Protein AF-A0A2G9Z9M0-F1 (afdb_monomer_lite)

Structure (mmCIF, N/CA/C/O backbone):
data_AF-A0A2G9Z9M0-F1
#
_entry.id   AF-A0A2G9Z9M0-F1
#
loop_
_atom_site.group_PDB
_atom_site.id
_atom_site.type_symbol
_atom_site.label_atom_id
_atom_site.label_alt_id
_atom_site.label_comp_id
_atom_site.label_asym_id
_atom_site.label_entity_id
_atom_site.label_seq_id
_atom_site.pdbx_PDB_ins_code
_atom_site.Cartn_x
_atom_site.Cartn_y
_atom_site.Cartn_z
_atom_site.occupancy
_atom_site.B_iso_or_equiv
_atom_site.auth_seq_id
_atom_site.auth_comp_id
_atom_site.auth_asym_id
_atom_site.auth_atom_id
_atom_site.pdbx_PDB_model_num
ATOM 1 N N . MET A 1 1 ? 9.530 -41.294 -20.200 1.00 41.75 1 MET A N 1
ATOM 2 C CA . MET A 1 1 ? 9.314 -40.489 -18.972 1.00 41.75 1 MET A CA 1
ATOM 3 C C . MET A 1 1 ? 8.091 -39.600 -19.195 1.00 41.75 1 MET A C 1
ATOM 5 O O . MET A 1 1 ? 7.858 -39.250 -20.344 1.00 41.75 1 MET A O 1
ATOM 9 N N . PRO A 1 2 ? 7.211 -39.428 -18.195 1.00 43.97 2 PRO A N 1
ATOM 10 C CA . PRO A 1 2 ? 5.791 -39.740 -18.362 1.00 43.97 2 PRO A CA 1
ATOM 11 C C . PRO A 1 2 ? 4.935 -38.610 -18.948 1.00 43.97 2 PRO A C 1
ATOM 13 O O . PRO A 1 2 ? 5.107 -37.435 -18.645 1.00 43.97 2 PRO A O 1
ATOM 16 N N . SER A 1 3 ? 3.972 -39.044 -19.763 1.00 43.75 3 SER A N 1
ATOM 17 C CA . SER A 1 3 ? 2.894 -38.271 -20.379 1.00 43.75 3 SER A CA 1
ATOM 18 C C . SER A 1 3 ? 1.859 -37.864 -19.324 1.00 43.75 3 SER A C 1
ATOM 20 O O . SER A 1 3 ? 1.277 -38.721 -18.658 1.00 43.75 3 SER A O 1
ATOM 22 N N . TYR A 1 4 ? 1.644 -36.557 -19.161 1.00 44.38 4 TYR A N 1
ATOM 23 C CA . TYR A 1 4 ? 0.669 -36.000 -18.225 1.00 44.38 4 TYR A CA 1
ATOM 24 C C . TYR A 1 4 ? -0.693 -35.846 -18.917 1.00 44.38 4 TYR A C 1
ATOM 26 O O . TYR A 1 4 ? -0.859 -35.041 -19.833 1.00 44.38 4 TYR A O 1
ATOM 34 N N . LYS A 1 5 ? -1.677 -36.642 -18.483 1.00 53.19 5 LYS A N 1
ATOM 35 C CA . LYS A 1 5 ? -3.083 -36.516 -18.890 1.00 53.19 5 LYS A CA 1
ATOM 36 C C . LYS A 1 5 ? -3.716 -35.313 -18.186 1.00 53.19 5 LYS A C 1
ATOM 38 O O . LYS A 1 5 ? -3.732 -35.253 -16.960 1.00 53.19 5 LYS A O 1
ATOM 43 N N . HIS A 1 6 ? -4.294 -34.397 -18.959 1.00 41.03 6 HIS A N 1
ATOM 44 C CA . HIS A 1 6 ? -5.151 -33.333 -18.439 1.00 41.03 6 HIS A CA 1
ATOM 45 C C . HIS A 1 6 ? -6.460 -33.918 -17.889 1.00 41.03 6 HIS A C 1
ATOM 47 O O . HIS A 1 6 ? -7.308 -34.393 -18.644 1.00 41.03 6 HIS A O 1
ATOM 53 N N . SER A 1 7 ? -6.623 -33.860 -16.567 1.00 52.03 7 SER A N 1
ATOM 54 C CA . SER A 1 7 ? -7.903 -34.059 -15.887 1.00 52.03 7 SER A CA 1
ATOM 55 C C . SER A 1 7 ? -8.704 -32.758 -15.963 1.00 52.03 7 SER A C 1
ATOM 57 O O . SER A 1 7 ? -8.294 -31.740 -15.407 1.00 52.03 7 SER A O 1
ATOM 59 N N . LYS A 1 8 ? -9.825 -32.773 -16.692 1.00 47.56 8 LYS A N 1
ATOM 60 C CA . LYS A 1 8 ? -10.834 -31.709 -16.657 1.00 47.56 8 LYS A CA 1
ATOM 61 C C . LYS A 1 8 ? -11.662 -31.891 -15.384 1.00 47.56 8 LYS A C 1
ATOM 63 O O . LYS A 1 8 ? -12.560 -32.728 -15.359 1.00 47.56 8 LYS A O 1
ATOM 68 N N . SER A 1 9 ? -11.373 -31.120 -14.341 1.00 51.59 9 SER A N 1
ATOM 69 C CA . SER A 1 9 ? -12.295 -30.949 -13.219 1.00 51.59 9 SER A CA 1
ATOM 70 C C . SER A 1 9 ? -13.380 -29.947 -13.617 1.00 51.59 9 SER A C 1
ATOM 72 O O . SER A 1 9 ? -13.106 -28.791 -13.939 1.00 51.59 9 SER A O 1
ATOM 74 N N . GLY A 1 10 ? -14.623 -30.427 -13.655 1.00 45.16 10 GLY A N 1
ATOM 75 C CA . GLY A 1 10 ? -15.807 -29.608 -13.866 1.00 45.16 10 GLY A CA 1
ATOM 76 C C . GLY A 1 10 ? -15.999 -28.655 -12.694 1.00 45.16 10 GLY A C 1
ATOM 77 O O . GLY A 1 10 ? -16.147 -29.084 -11.553 1.00 45.16 10 GLY A O 1
ATOM 78 N N . PHE A 1 11 ? -15.983 -27.361 -12.991 1.00 51.88 11 PHE A N 1
ATOM 79 C CA . PHE A 1 11 ? -16.342 -26.312 -12.054 1.00 51.88 11 PHE A CA 1
ATOM 80 C C . PHE A 1 11 ? -17.842 -26.050 -12.217 1.00 51.88 11 PHE A C 1
ATOM 82 O O . PHE A 1 11 ? -18.268 -25.379 -13.155 1.00 51.88 11 PHE A O 1
ATOM 89 N N . THR A 1 12 ? -18.659 -26.647 -11.352 1.00 59.81 12 THR A N 1
ATOM 90 C CA . THR A 1 12 ? -20.066 -26.263 -11.196 1.00 59.81 12 THR A CA 1
ATOM 91 C C . THR A 1 12 ? -20.124 -24.920 -10.466 1.00 59.81 12 THR A C 1
ATOM 93 O O . THR A 1 12 ? -19.524 -24.809 -9.393 1.00 59.81 12 THR A O 1
ATOM 96 N N . PRO A 1 13 ? -20.811 -23.897 -11.002 1.00 46.38 13 PRO A N 1
ATOM 97 C CA . PRO A 1 13 ? -20.973 -22.628 -10.306 1.00 46.38 13 PRO A CA 1
ATOM 98 C C . PRO A 1 13 ? -21.785 -22.846 -9.027 1.00 46.38 13 PRO A C 1
ATOM 100 O O . PRO A 1 13 ? -22.844 -23.469 -9.062 1.00 46.38 13 PRO A O 1
ATOM 103 N N . LEU A 1 14 ? -21.291 -22.332 -7.902 1.00 50.06 14 LEU A N 1
ATOM 104 C CA . LEU A 1 14 ? -22.086 -22.199 -6.685 1.00 50.06 14 LEU A CA 1
ATOM 105 C C . LEU A 1 14 ? -23.128 -21.103 -6.918 1.00 50.06 14 LEU A C 1
ATOM 107 O O . LEU A 1 14 ? -22.804 -19.917 -6.969 1.00 50.06 14 LEU A O 1
ATOM 111 N N . GLU A 1 15 ? -24.375 -21.527 -7.086 1.00 53.38 15 GLU A N 1
ATOM 112 C CA . GLU A 1 15 ? -25.552 -20.670 -7.122 1.00 53.38 15 GLU A CA 1
ATOM 113 C C . GLU A 1 15 ? -25.786 -20.108 -5.713 1.00 53.38 15 GLU A C 1
ATOM 115 O O . GLU A 1 15 ? -26.265 -20.790 -4.804 1.00 53.38 15 GLU A O 1
ATOM 120 N N . ILE A 1 16 ? -25.353 -18.864 -5.503 1.00 54.31 16 ILE A N 1
ATOM 121 C CA . ILE A 1 16 ? -25.608 -18.121 -4.270 1.00 54.31 16 ILE A CA 1
ATOM 122 C C . ILE A 1 16 ? -27.071 -17.685 -4.31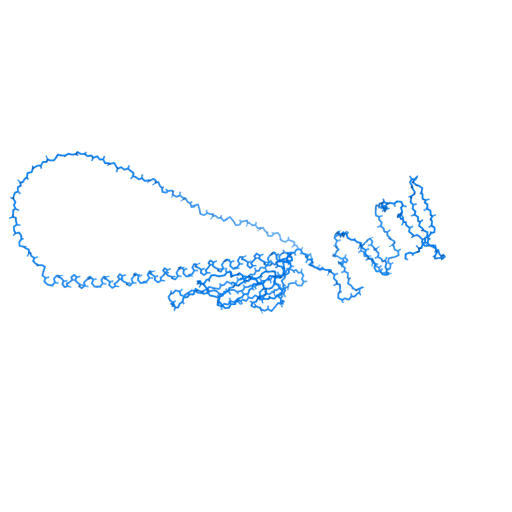2 1.00 54.31 16 ILE A C 1
ATOM 124 O O . ILE A 1 16 ? -27.442 -16.715 -4.971 1.00 54.31 16 ILE A O 1
ATOM 128 N N . ASN A 1 17 ? -27.901 -18.448 -3.611 1.00 51.69 17 ASN A N 1
ATOM 129 C CA . ASN A 1 17 ? -29.307 -18.159 -3.402 1.00 51.69 17 ASN A CA 1
ATOM 130 C C . ASN A 1 17 ? -29.423 -16.914 -2.502 1.00 51.69 17 ASN A C 1
ATOM 132 O O . ASN A 1 17 ? -29.184 -16.977 -1.294 1.00 51.69 17 ASN A O 1
ATOM 136 N N . HIS A 1 18 ? -29.710 -15.761 -3.106 1.00 55.47 18 HIS A N 1
ATOM 137 C CA . HIS A 1 18 ? -29.987 -14.529 -2.376 1.00 55.47 18 HIS A CA 1
ATOM 138 C C . HIS A 1 18 ? -31.342 -14.651 -1.664 1.00 55.47 18 HIS A C 1
ATOM 140 O O . HIS A 1 18 ? -32.352 -14.881 -2.333 1.00 55.47 18 HIS A O 1
ATOM 146 N N . PRO A 1 19 ? -31.422 -14.447 -0.337 1.00 48.69 19 PRO A N 1
ATOM 147 C CA . PRO A 1 19 ? -32.708 -14.266 0.312 1.00 48.69 19 PRO A CA 1
ATOM 148 C C . PRO A 1 19 ? -33.352 -12.993 -0.243 1.00 48.69 19 PRO A C 1
ATOM 150 O O . PRO A 1 19 ? -32.806 -11.893 -0.142 1.00 48.69 19 PRO A O 1
ATOM 153 N N . LYS A 1 20 ? -34.514 -13.173 -0.866 1.00 52.06 20 LYS A N 1
ATOM 154 C CA . LYS A 1 20 ? -35.408 -12.110 -1.308 1.00 52.06 20 LYS A CA 1
ATOM 155 C C . LYS A 1 20 ? -35.867 -11.344 -0.064 1.00 52.06 20 LYS A C 1
ATOM 157 O O . LYS A 1 20 ? -36.683 -11.835 0.708 1.00 52.06 20 LYS A O 1
ATOM 162 N N . VAL A 1 21 ? -35.268 -10.181 0.174 1.00 51.50 21 VAL A N 1
ATOM 163 C CA . VAL A 1 21 ? -35.713 -9.252 1.213 1.00 51.50 21 VAL A CA 1
ATOM 164 C C . VAL A 1 21 ? -36.891 -8.488 0.624 1.00 51.50 21 VAL A C 1
ATOM 166 O O . VAL A 1 21 ? -36.710 -7.536 -0.133 1.00 51.50 21 VAL A O 1
ATOM 169 N N . ASP A 1 22 ? -38.099 -8.960 0.919 1.00 50.38 22 ASP A N 1
ATOM 170 C CA . ASP A 1 22 ? -39.328 -8.237 0.622 1.00 50.38 22 ASP A CA 1
ATOM 171 C C . ASP A 1 22 ? -39.346 -6.953 1.466 1.00 50.38 22 ASP A C 1
ATOM 173 O O . ASP A 1 22 ? -39.545 -6.962 2.682 1.00 50.38 22 ASP A O 1
ATOM 177 N N . ALA A 1 23 ? -39.064 -5.833 0.803 1.00 47.38 23 ALA A N 1
ATOM 178 C CA . ALA A 1 23 ? -39.169 -4.499 1.362 1.00 47.38 23 ALA A CA 1
ATOM 179 C C . ALA A 1 23 ? -40.652 -4.155 1.571 1.00 47.38 23 ALA A C 1
ATOM 181 O O . ALA A 1 23 ? -41.340 -3.707 0.654 1.00 47.38 23 ALA A O 1
ATOM 182 N N . ALA A 1 24 ? -41.145 -4.362 2.791 1.00 46.34 24 ALA A N 1
ATOM 183 C CA . ALA A 1 24 ? -42.398 -3.775 3.238 1.00 46.34 24 ALA A CA 1
ATOM 184 C C . ALA A 1 24 ? -42.197 -2.260 3.414 1.00 46.34 24 ALA A C 1
ATOM 186 O O . ALA A 1 24 ? -41.548 -1.803 4.357 1.00 46.34 24 ALA A O 1
ATOM 187 N N . LEU A 1 25 ? -42.730 -1.487 2.466 1.00 49.09 25 LEU A N 1
ATOM 188 C CA . LEU A 1 25 ? -42.914 -0.044 2.594 1.00 49.09 25 LEU A CA 1
ATOM 189 C C . LEU A 1 25 ? -43.818 0.272 3.800 1.00 49.09 25 LEU A C 1
ATOM 191 O O . LEU A 1 25 ? -44.876 -0.348 3.926 1.00 49.09 25 LEU A O 1
ATOM 195 N N . PRO A 1 26 ? -43.494 1.274 4.636 1.00 57.91 26 PRO A N 1
ATOM 196 C CA . PRO A 1 26 ? -44.478 1.861 5.531 1.00 57.91 26 PRO A CA 1
ATOM 197 C C . PRO A 1 26 ? -45.438 2.742 4.720 1.00 57.91 26 PRO A C 1
ATOM 199 O O . PRO A 1 26 ? -45.046 3.744 4.119 1.00 57.91 26 PRO A O 1
ATOM 202 N N . ALA A 1 27 ? -46.705 2.338 4.689 1.00 49.66 27 ALA A N 1
ATOM 203 C CA . ALA A 1 27 ? -47.800 3.155 4.197 1.00 49.66 27 ALA A CA 1
ATOM 204 C C . ALA A 1 27 ? -48.063 4.318 5.169 1.00 49.66 27 ALA A C 1
ATOM 206 O O . ALA A 1 27 ? -48.231 4.082 6.358 1.00 49.66 27 ALA A O 1
ATOM 207 N N . GLY A 1 28 ? -48.073 5.537 4.619 1.00 55.41 28 GLY A N 1
ATOM 208 C CA . GLY A 1 28 ? -49.054 6.609 4.848 1.00 55.41 28 GLY A CA 1
ATOM 209 C C . GLY A 1 28 ? -49.342 7.129 6.273 1.00 55.41 28 GLY A C 1
ATOM 210 O O . GLY A 1 28 ? -49.612 6.349 7.179 1.00 55.41 28 GLY A O 1
ATOM 211 N N . PRO A 1 29 ? -49.407 8.461 6.471 1.00 58.03 29 PRO A N 1
ATOM 212 C CA . PRO A 1 29 ? -49.956 9.052 7.686 1.00 58.03 29 PRO A CA 1
ATOM 213 C C . PRO A 1 29 ? -51.485 8.922 7.688 1.00 58.03 29 PRO A C 1
ATOM 215 O O . PRO A 1 29 ? -52.163 9.376 6.766 1.00 58.03 29 PRO A O 1
ATOM 218 N N . GLU A 1 30 ? -52.025 8.302 8.731 1.00 55.28 30 GLU A N 1
ATOM 219 C CA . GLU A 1 30 ? -53.462 8.192 8.959 1.00 55.28 30 GLU A CA 1
ATOM 220 C C . GLU A 1 30 ? -53.988 9.528 9.505 1.00 55.28 30 GLU A C 1
ATOM 222 O O . GLU A 1 30 ? -53.823 9.873 10.674 1.00 55.28 30 GLU A O 1
ATOM 227 N N . THR A 1 31 ? -54.565 10.321 8.605 1.00 59.91 31 THR A N 1
ATOM 228 C CA . THR A 1 31 ? -55.438 11.454 8.912 1.00 59.91 31 THR A CA 1
ATOM 229 C C . THR A 1 31 ? -56.878 10.955 8.983 1.00 59.91 31 THR A C 1
ATOM 231 O O . THR A 1 31 ? -57.447 10.636 7.941 1.00 59.91 31 THR A O 1
ATOM 234 N N . LEU A 1 32 ? -57.468 10.921 10.177 1.00 47.69 32 LEU A N 1
ATOM 235 C CA . LEU A 1 32 ? -58.918 10.893 10.399 1.00 47.69 32 LEU A CA 1
ATOM 236 C C . LEU A 1 32 ? -59.180 11.747 11.651 1.00 47.69 32 LEU A C 1
ATOM 238 O O . LEU A 1 32 ? -58.646 11.453 12.714 1.00 47.69 32 LEU A O 1
ATOM 242 N N . ASP A 1 33 ? -59.697 12.962 11.522 1.00 49.47 33 ASP A N 1
ATOM 243 C CA . ASP A 1 33 ? -61.082 13.350 11.208 1.00 49.47 33 ASP A CA 1
ATOM 244 C C . ASP A 1 33 ? -61.719 13.872 12.506 1.00 49.47 33 ASP A C 1
ATOM 246 O O . ASP A 1 33 ? -62.097 13.122 13.407 1.00 49.47 33 ASP A O 1
ATOM 250 N N . GLU A 1 34 ? -61.716 15.199 12.631 1.00 59.34 34 GLU A N 1
ATOM 251 C CA . GLU A 1 34 ? -62.513 15.927 13.609 1.00 59.34 34 GLU A CA 1
ATOM 252 C C . GLU A 1 34 ? -63.980 15.862 13.170 1.00 59.34 34 GLU A C 1
ATOM 254 O O . GLU A 1 34 ? -64.329 16.387 12.115 1.00 59.34 34 GLU A O 1
ATOM 259 N N . SER A 1 35 ? -64.860 15.321 14.015 1.00 55.56 35 SER A N 1
ATOM 260 C CA . SER A 1 35 ? -66.281 15.676 13.972 1.00 55.56 35 SER A CA 1
ATOM 261 C C . SER A 1 35 ? -66.704 16.293 15.307 1.00 55.56 35 SER A C 1
ATOM 263 O O . SER A 1 35 ? -66.428 15.710 16.361 1.00 55.56 35 SER A O 1
ATOM 265 N N . PRO A 1 36 ? -67.383 17.453 15.279 1.00 69.81 36 PRO A N 1
ATOM 266 C CA . PRO A 1 36 ? -68.050 18.049 16.428 1.00 69.81 36 PRO A CA 1
ATOM 267 C C . PRO A 1 36 ? -69.459 17.447 16.597 1.00 69.81 36 PRO A C 1
ATOM 269 O O . PRO A 1 36 ? -69.847 16.580 15.817 1.00 69.81 36 PRO A O 1
ATOM 272 N N . GLU A 1 37 ? -70.206 17.973 17.578 1.00 54.53 37 GLU A N 1
ATOM 273 C CA . GLU A 1 37 ? -71.612 17.669 17.923 1.00 54.53 37 GLU A CA 1
ATOM 274 C C . GLU A 1 37 ? -71.829 16.418 18.806 1.00 54.53 37 GLU A C 1
ATOM 276 O O . GLU A 1 37 ? -71.301 15.346 18.561 1.00 54.53 37 GLU A O 1
ATOM 281 N N . ASP A 1 38 ? -72.618 16.428 19.879 1.00 47.31 38 ASP A N 1
ATOM 282 C CA . ASP A 1 38 ? -73.369 17.489 20.538 1.00 47.31 38 ASP A CA 1
ATOM 283 C C . ASP A 1 38 ? -73.916 16.954 21.879 1.00 47.31 38 ASP A C 1
ATOM 285 O O . ASP A 1 38 ? -73.984 15.748 22.120 1.00 47.31 38 ASP A O 1
ATOM 289 N N . SER A 1 39 ? -74.456 17.871 22.678 1.00 54.38 39 SER A N 1
ATOM 290 C CA . SER A 1 39 ? -75.687 17.639 23.444 1.00 54.38 39 SER A CA 1
ATOM 291 C C . SER A 1 39 ? -75.647 16.702 24.666 1.00 54.38 39 SER A C 1
ATOM 293 O O . SER A 1 39 ? -76.085 15.554 24.693 1.00 54.38 39 SER A O 1
ATOM 295 N N . ASN A 1 40 ? -75.252 17.311 25.781 1.00 55.66 40 ASN A N 1
ATOM 296 C CA . ASN A 1 40 ? -76.200 17.659 26.843 1.00 55.66 40 ASN A CA 1
ATOM 297 C C . ASN A 1 40 ? -77.362 16.667 27.101 1.00 55.66 40 ASN A C 1
ATOM 299 O O . ASN A 1 40 ? -78.497 16.865 26.665 1.00 55.66 40 ASN A O 1
ATOM 303 N N . ARG A 1 41 ? -77.128 15.686 27.980 1.00 53.75 41 ARG A N 1
ATOM 304 C CA . ARG A 1 41 ? -78.178 15.203 28.888 1.00 53.75 41 ARG A CA 1
ATOM 305 C C . ARG A 1 41 ? -77.707 15.221 30.330 1.00 53.75 41 ARG A C 1
ATOM 307 O O . ARG A 1 41 ? -77.113 14.292 30.863 1.00 53.75 41 ARG A O 1
ATOM 314 N N . SER A 1 42 ? -78.060 16.338 30.945 1.00 57.12 42 SER A N 1
ATOM 315 C CA . SER A 1 42 ? -78.479 16.492 32.328 1.00 57.12 42 SER A CA 1
ATOM 316 C C . SER A 1 42 ? -78.936 15.187 32.995 1.00 57.12 42 SER A C 1
ATOM 318 O O . SER A 1 42 ? -79.893 14.559 32.545 1.00 57.12 42 SER A O 1
ATOM 320 N N . ARG A 1 43 ? -78.372 14.882 34.166 1.00 53.12 43 ARG A N 1
ATOM 321 C CA . ARG A 1 43 ? -79.114 14.942 35.436 1.00 53.12 43 ARG A CA 1
ATOM 322 C C . ARG A 1 43 ? -78.198 14.628 36.611 1.00 53.12 43 ARG A C 1
ATOM 324 O O . ARG A 1 43 ? -77.700 13.523 36.779 1.00 53.12 43 ARG A O 1
ATOM 331 N N . GLN A 1 44 ? -78.044 15.652 37.441 1.00 59.78 44 GLN A N 1
ATOM 332 C CA . GLN A 1 44 ? -77.693 15.543 38.844 1.00 59.78 44 GLN A CA 1
ATOM 333 C C . GLN A 1 44 ? -78.536 14.447 39.512 1.00 59.78 44 GLN A C 1
ATOM 335 O O . GLN A 1 44 ? -79.764 14.511 39.496 1.00 59.78 44 GLN A O 1
ATOM 340 N N . ALA A 1 45 ? -77.871 13.490 40.150 1.00 51.88 45 ALA A N 1
ATOM 341 C CA . ALA A 1 45 ? -78.433 12.730 41.253 1.00 51.88 45 ALA A CA 1
ATOM 342 C C . ALA A 1 45 ? -77.341 12.586 42.313 1.00 51.88 45 ALA A C 1
ATOM 344 O O . ALA A 1 45 ? -76.408 11.796 42.211 1.00 51.88 45 ALA A O 1
ATOM 345 N N . CYS A 1 46 ? -77.459 13.467 43.297 1.00 60.59 46 CYS A N 1
ATOM 346 C CA . CYS A 1 46 ? -76.764 13.475 44.566 1.00 60.59 46 CYS A CA 1
ATOM 347 C C . CYS A 1 46 ? -76.736 12.077 45.202 1.00 60.59 46 CYS A C 1
ATOM 349 O O . CYS A 1 46 ? -77.785 11.587 45.601 1.00 60.59 46 CYS A O 1
ATOM 351 N N . LEU A 1 47 ? -75.549 11.496 45.389 1.00 43.28 47 LEU A N 1
ATOM 352 C CA . LEU A 1 47 ? -75.236 10.728 46.593 1.00 43.28 47 LEU A CA 1
ATOM 353 C C . LEU A 1 47 ? -73.801 11.033 47.010 1.00 43.28 47 LEU A C 1
ATOM 355 O O . LEU A 1 47 ? -72.822 10.429 46.585 1.00 43.28 47 LEU A O 1
ATOM 359 N N . ARG A 1 48 ? -73.732 12.030 47.886 1.00 53.19 48 ARG A N 1
ATOM 360 C CA . ARG A 1 48 ? -72.638 12.349 48.789 1.00 53.19 48 ARG A CA 1
ATOM 361 C C . ARG A 1 48 ? -72.340 11.115 49.660 1.00 53.19 48 ARG A C 1
ATOM 363 O O . ARG A 1 48 ? -72.773 11.051 50.805 1.00 53.19 48 ARG A O 1
ATOM 370 N N . GLN A 1 49 ? -71.636 10.120 49.122 1.00 55.34 49 GLN A N 1
ATOM 371 C CA . GLN A 1 49 ? -70.992 9.094 49.937 1.00 55.34 49 GLN A CA 1
ATOM 372 C C . GLN A 1 49 ? -69.693 9.687 50.471 1.00 55.34 49 GLN A C 1
ATOM 374 O O . GLN A 1 49 ? -68.671 9.731 49.791 1.00 55.34 49 GLN A O 1
ATOM 379 N N . GLY A 1 50 ? -69.755 10.162 51.715 1.00 52.25 50 GLY A N 1
ATOM 380 C CA . GLY A 1 50 ? -68.585 10.329 52.568 1.00 52.25 50 GLY A CA 1
ATOM 381 C C . GLY A 1 50 ? -67.984 8.962 52.880 1.00 52.25 50 GLY A C 1
ATOM 382 O O . GLY A 1 50 ? -68.082 8.489 54.008 1.00 52.25 50 GLY A O 1
ATOM 383 N N . GLY A 1 51 ? -67.413 8.309 51.865 1.00 57.34 51 GLY A N 1
ATOM 384 C CA . GLY A 1 51 ? -66.522 7.180 52.059 1.00 57.34 51 GLY A CA 1
ATOM 385 C C . GLY A 1 51 ? -65.334 7.710 52.836 1.00 57.34 51 GLY A C 1
ATOM 386 O O . GLY A 1 51 ? -64.607 8.571 52.339 1.00 57.34 51 GLY A O 1
ATOM 387 N N . SER A 1 52 ? -65.207 7.276 54.090 1.00 57.81 52 SER A N 1
ATOM 388 C CA . SER A 1 52 ? -64.048 7.571 54.919 1.00 57.81 52 SER A CA 1
ATOM 389 C C . SER A 1 52 ? -62.804 7.363 54.069 1.00 57.81 52 SER A C 1
ATOM 391 O O . SER A 1 52 ? -62.650 6.281 53.502 1.00 57.81 52 SER A O 1
ATOM 393 N N . LEU A 1 53 ? -61.959 8.389 53.962 1.00 58.69 53 LEU A N 1
ATOM 394 C CA . LEU A 1 53 ? -60.599 8.262 53.456 1.00 58.69 53 LEU A CA 1
ATOM 395 C C . LEU A 1 53 ? -59.927 7.185 54.308 1.00 58.69 53 LEU A C 1
ATOM 397 O O . LEU A 1 53 ? -59.424 7.467 55.394 1.00 58.69 53 LEU A O 1
ATOM 401 N N . THR A 1 54 ? -60.021 5.931 53.871 1.00 66.12 54 THR A N 1
ATOM 402 C CA . THR A 1 54 ? -59.323 4.806 54.466 1.00 66.12 54 THR A CA 1
ATOM 403 C C . THR A 1 54 ? -57.866 5.085 54.185 1.00 66.12 54 THR A C 1
ATOM 405 O O . THR A 1 54 ? -57.380 4.853 53.079 1.00 66.12 54 THR A O 1
ATOM 408 N N . GLY A 1 55 ? -57.205 5.714 55.156 1.00 71.56 55 GLY A N 1
ATOM 409 C CA . GLY A 1 55 ? -55.773 5.923 55.111 1.00 71.56 55 GLY A CA 1
ATOM 410 C C . GLY A 1 55 ? -55.113 4.582 54.834 1.00 71.56 55 GLY A C 1
ATOM 411 O O . GLY A 1 55 ? -55.484 3.575 55.443 1.00 71.56 55 GLY A O 1
ATOM 412 N N . PHE A 1 56 ? -54.175 4.576 53.889 1.00 74.50 56 PHE A N 1
ATOM 413 C CA . PHE A 1 56 ? -53.325 3.419 53.658 1.00 74.50 56 PHE A CA 1
ATOM 414 C C . PHE A 1 56 ? -52.788 2.938 54.997 1.00 74.50 56 PHE A C 1
ATOM 416 O O . PHE A 1 56 ? -52.255 3.719 55.793 1.00 74.50 56 PHE A O 1
ATOM 423 N N . THR A 1 57 ? -52.954 1.647 55.257 1.00 89.69 57 THR A N 1
ATOM 424 C CA . THR A 1 57 ? -52.351 1.067 56.446 1.00 89.69 57 THR A CA 1
ATOM 425 C C . THR A 1 57 ? -50.834 1.183 56.298 1.00 89.69 57 THR A C 1
ATOM 427 O O . THR A 1 57 ? -50.280 0.982 55.215 1.00 89.69 57 THR A O 1
ATOM 430 N N . LEU A 1 58 ? -50.138 1.529 57.382 1.00 89.56 58 LEU A N 1
ATOM 431 C CA . LEU A 1 58 ? -48.681 1.694 57.362 1.00 89.56 58 LEU A CA 1
ATOM 432 C C . LEU A 1 58 ? -47.964 0.425 56.853 1.00 89.56 58 LEU A C 1
ATOM 434 O O . LEU A 1 58 ? -46.922 0.514 56.209 1.00 89.56 58 LEU A O 1
ATOM 438 N N . ILE A 1 59 ? -48.560 -0.749 57.086 1.00 93.56 59 ILE A N 1
ATOM 439 C CA . ILE A 1 59 ? -48.055 -2.033 56.593 1.00 93.56 59 ILE A CA 1
ATOM 440 C C . ILE A 1 59 ? -48.169 -2.179 55.068 1.00 93.56 59 ILE A C 1
ATOM 442 O O . ILE A 1 59 ? -47.253 -2.699 54.438 1.00 93.56 59 ILE A O 1
ATOM 446 N N . GLU A 1 60 ? -49.242 -1.683 54.455 1.00 91.31 60 GLU A N 1
ATOM 447 C CA . GLU A 1 60 ? -49.438 -1.745 53.005 1.00 91.31 60 GLU A CA 1
ATOM 448 C C . GLU A 1 60 ? -48.431 -0.850 52.266 1.00 91.31 60 GLU A C 1
ATOM 450 O O . GLU A 1 60 ? -47.805 -1.286 51.299 1.00 91.31 60 GLU A O 1
ATOM 455 N N . LEU A 1 61 ? -48.165 0.351 52.795 1.00 91.88 61 LEU A N 1
ATOM 456 C CA . LEU A 1 61 ? -47.107 1.230 52.284 1.00 91.88 61 LEU A CA 1
ATOM 457 C C . LEU A 1 61 ? -45.721 0.562 52.369 1.00 91.88 61 LEU A C 1
ATOM 459 O O . LEU A 1 61 ? -44.920 0.671 51.439 1.00 91.88 61 LEU A O 1
ATOM 463 N N . LEU A 1 62 ? -45.441 -0.153 53.464 1.00 94.44 62 LEU A N 1
ATOM 464 C CA . LEU A 1 62 ? -44.175 -0.869 53.645 1.00 94.44 62 LEU A CA 1
ATOM 465 C C . LEU A 1 62 ? -44.005 -2.019 52.647 1.00 94.44 62 LEU A C 1
ATOM 467 O O . LEU A 1 62 ? -42.918 -2.181 52.092 1.00 94.44 62 LEU A O 1
ATOM 471 N N . ILE A 1 63 ? -45.062 -2.792 52.382 1.00 96.06 63 ILE A N 1
ATOM 472 C CA . ILE A 1 63 ? -45.016 -3.890 51.407 1.00 96.06 63 ILE A CA 1
ATOM 473 C C . ILE A 1 63 ? -44.794 -3.343 49.992 1.00 96.06 63 ILE A C 1
ATOM 475 O O . ILE A 1 63 ? -43.932 -3.851 49.272 1.00 96.06 63 ILE A O 1
ATOM 479 N N . TYR A 1 64 ? -45.500 -2.277 49.600 1.00 96.12 64 TYR A N 1
ATOM 480 C CA . TYR A 1 64 ? -45.287 -1.653 48.292 1.00 96.12 64 TYR A CA 1
ATOM 481 C C . TYR A 1 64 ? -43.890 -1.048 48.160 1.00 96.12 64 TYR A C 1
ATOM 483 O O . TYR A 1 64 ? -43.253 -1.227 47.123 1.00 96.12 64 TYR A O 1
ATOM 491 N N . GLY A 1 65 ? -43.368 -0.415 49.214 1.00 96.88 65 GLY A N 1
ATOM 492 C CA . GLY A 1 65 ? -41.992 0.078 49.240 1.00 96.88 65 GLY A CA 1
ATOM 493 C C . GLY A 1 65 ? -40.962 -1.042 49.061 1.00 96.88 65 GLY A C 1
ATOM 494 O O . GLY A 1 65 ? -40.034 -0.908 48.261 1.00 96.88 65 GLY A O 1
ATOM 495 N N . ALA A 1 66 ? -41.153 -2.174 49.744 1.00 97.00 66 ALA A N 1
ATOM 496 C CA . ALA A 1 66 ? -40.275 -3.336 49.631 1.00 97.00 66 ALA A CA 1
ATOM 497 C C . ALA A 1 66 ? -40.265 -3.911 48.206 1.00 97.00 66 ALA A C 1
ATOM 499 O O . ALA A 1 66 ? -39.198 -4.046 47.606 1.00 97.00 66 ALA A O 1
ATOM 500 N N . ILE A 1 67 ? -41.438 -4.184 47.628 1.00 96.81 67 ILE A N 1
ATOM 501 C CA . ILE A 1 67 ? -41.551 -4.717 46.261 1.00 96.81 67 ILE A CA 1
ATOM 502 C C . ILE A 1 67 ? -40.962 -3.730 45.247 1.00 96.81 67 ILE A C 1
ATOM 504 O O . ILE A 1 67 ? -40.198 -4.130 44.366 1.00 96.81 67 ILE A O 1
ATOM 508 N N . PHE A 1 68 ? -41.265 -2.439 45.401 1.00 97.44 68 PHE A N 1
ATOM 509 C CA . PHE A 1 68 ? -40.739 -1.394 44.531 1.00 97.44 68 PHE A CA 1
ATOM 510 C C . PHE A 1 68 ? -39.210 -1.346 44.565 1.00 97.44 68 PHE A C 1
ATOM 512 O O . PHE A 1 68 ? -38.579 -1.296 43.512 1.00 97.44 68 PHE A O 1
ATOM 519 N N . SER A 1 69 ? -38.600 -1.430 45.751 1.00 98.00 69 SER A N 1
ATOM 520 C CA . SER A 1 69 ? -37.138 -1.424 45.883 1.00 98.00 69 SER A CA 1
ATOM 521 C C . SER A 1 69 ? -36.472 -2.604 45.166 1.00 98.00 69 SER A C 1
ATOM 523 O O . SER A 1 69 ? -35.483 -2.411 44.456 1.00 98.00 69 SER A O 1
ATOM 525 N N . VAL A 1 70 ? -37.043 -3.810 45.269 1.00 97.88 70 VAL A N 1
ATOM 526 C CA . VAL A 1 70 ? -36.519 -5.008 44.595 1.00 97.88 70 VAL A CA 1
ATOM 527 C C . VAL A 1 70 ? -36.644 -4.867 43.076 1.00 97.88 70 VAL A C 1
ATOM 529 O O . VAL A 1 70 ? -35.683 -5.127 42.347 1.00 97.88 70 VAL A O 1
ATOM 532 N N . ALA A 1 71 ? -37.795 -4.392 42.593 1.00 98.12 71 ALA A N 1
ATOM 5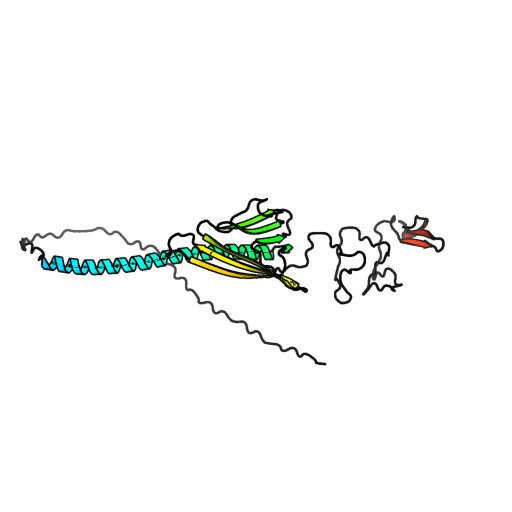33 C CA . ALA A 1 71 ? -38.021 -4.150 41.171 1.00 98.12 71 ALA A CA 1
ATOM 534 C C . ALA A 1 71 ? -37.086 -3.062 40.611 1.00 98.12 71 ALA A C 1
ATOM 536 O O . ALA A 1 71 ? -36.532 -3.222 39.523 1.00 98.12 71 ALA A O 1
ATOM 537 N N . ALA A 1 72 ? -36.849 -1.985 41.366 1.00 98.00 72 ALA A N 1
ATOM 538 C CA . ALA A 1 72 ? -35.961 -0.898 40.967 1.00 98.00 72 ALA A CA 1
ATOM 539 C C . ALA A 1 72 ? -34.508 -1.370 40.804 1.00 98.00 72 ALA A C 1
ATOM 541 O O . ALA A 1 72 ? -33.876 -1.069 39.791 1.00 98.00 72 ALA A O 1
ATOM 542 N N . VAL A 1 73 ? -33.988 -2.164 41.747 1.00 98.19 73 VAL A N 1
ATOM 543 C CA . VAL A 1 73 ? -32.634 -2.742 41.645 1.00 98.19 73 VAL A CA 1
ATOM 544 C C . VAL A 1 73 ? -32.514 -3.634 40.409 1.00 98.19 73 VAL A C 1
ATOM 546 O O . VAL A 1 73 ? -31.531 -3.548 39.671 1.00 98.19 73 VAL A O 1
ATOM 549 N N . PHE A 1 74 ? -33.528 -4.458 40.139 1.00 98.00 74 PHE A N 1
ATOM 550 C CA . PHE A 1 74 ? -33.550 -5.314 38.955 1.00 98.00 74 PHE A CA 1
ATOM 551 C C . PHE A 1 74 ? -33.519 -4.502 37.648 1.00 98.00 74 PHE A C 1
ATOM 553 O O . PHE A 1 74 ? -32.715 -4.792 36.760 1.00 98.00 74 PHE A O 1
ATOM 560 N N . LEU A 1 75 ? -34.321 -3.437 37.553 1.00 97.69 75 LEU A N 1
ATOM 561 C CA . LEU A 1 75 ? -34.347 -2.555 36.382 1.00 97.69 75 LEU A CA 1
ATOM 562 C C . LEU A 1 75 ? -33.020 -1.812 36.172 1.00 97.69 75 LEU A C 1
ATOM 564 O O . LEU A 1 75 ? -32.541 -1.730 35.041 1.00 97.69 75 LEU A O 1
ATOM 568 N N . ILE A 1 76 ? -32.384 -1.327 37.244 1.00 97.94 76 ILE A N 1
ATOM 569 C CA . ILE A 1 76 ? -31.073 -0.658 37.171 1.00 97.94 76 ILE A CA 1
ATOM 570 C C . ILE A 1 76 ? -29.996 -1.620 36.652 1.00 97.94 76 ILE A C 1
ATOM 572 O O . ILE A 1 76 ? -29.159 -1.225 35.833 1.00 97.94 76 ILE A O 1
ATOM 576 N N . ASN A 1 77 ? -30.030 -2.887 37.073 1.00 97.69 77 ASN A N 1
ATOM 577 C CA . ASN A 1 77 ? -29.094 -3.905 36.595 1.00 97.69 77 ASN A CA 1
ATOM 578 C C . ASN A 1 77 ? -29.252 -4.167 35.091 1.00 97.69 77 ASN A C 1
ATOM 580 O O . ASN A 1 77 ? -28.252 -4.204 34.370 1.00 97.69 77 ASN A O 1
ATOM 584 N N . ILE A 1 78 ? -30.490 -4.279 34.598 1.00 97.12 78 ILE A N 1
ATOM 585 C CA . ILE A 1 78 ? -30.763 -4.456 33.164 1.00 97.12 78 ILE A CA 1
ATOM 586 C C . ILE A 1 78 ? -30.308 -3.229 32.375 1.00 97.12 78 ILE A C 1
ATOM 588 O O . ILE A 1 78 ? -29.580 -3.372 31.392 1.00 97.12 78 ILE A O 1
ATOM 592 N N . LEU A 1 79 ? -30.678 -2.025 32.816 1.00 96.69 79 LEU A N 1
ATOM 593 C CA . LEU A 1 79 ? -30.284 -0.785 32.149 1.00 96.69 79 LEU A CA 1
ATOM 594 C C . LEU A 1 79 ? -28.760 -0.663 32.060 1.00 96.69 79 LEU A C 1
ATOM 596 O O . LEU A 1 79 ? -28.215 -0.318 31.010 1.00 96.69 79 LEU A O 1
ATOM 600 N N . THR A 1 80 ? -28.062 -1.003 33.142 1.00 95.12 80 THR A N 1
ATOM 601 C CA . THR A 1 80 ? -26.600 -0.995 33.190 1.00 95.12 80 THR A CA 1
ATOM 602 C C . THR A 1 80 ? -26.002 -2.006 32.209 1.00 95.12 80 THR A C 1
ATOM 604 O O . THR A 1 80 ? -25.050 -1.675 31.501 1.00 95.12 80 THR A O 1
ATOM 607 N N . ALA A 1 81 ? -26.561 -3.216 32.120 1.00 95.19 81 ALA A N 1
ATOM 608 C CA . ALA A 1 81 ? -26.097 -4.248 31.192 1.00 95.19 81 ALA A CA 1
ATOM 609 C C . ALA A 1 81 ? -26.324 -3.861 29.718 1.00 95.19 81 ALA A C 1
ATOM 611 O O . ALA A 1 81 ? -25.419 -4.000 28.888 1.00 95.19 81 ALA A O 1
ATOM 612 N N . VAL A 1 82 ? -27.501 -3.318 29.393 1.00 96.12 82 VAL A N 1
ATOM 613 C CA . VAL A 1 82 ? -27.838 -2.842 28.042 1.00 96.12 82 VAL A CA 1
ATOM 614 C C . VAL A 1 82 ? -26.932 -1.680 27.642 1.00 96.12 82 VAL A C 1
ATOM 616 O O . VAL A 1 82 ? -26.330 -1.720 26.571 1.00 96.12 82 VAL A O 1
ATOM 619 N N . THR A 1 83 ? -26.752 -0.695 28.525 1.00 95.12 83 THR A N 1
ATOM 620 C CA . THR A 1 83 ? -25.898 0.474 28.259 1.00 95.12 83 THR A CA 1
ATOM 621 C C . THR A 1 83 ? -24.451 0.057 27.996 1.00 95.12 83 THR A C 1
ATOM 623 O O . THR A 1 83 ? -23.832 0.516 27.039 1.00 95.12 83 THR A O 1
ATOM 626 N N . GLN A 1 84 ? -23.904 -0.867 28.792 1.00 93.94 84 GLN A N 1
ATOM 627 C CA . GLN A 1 84 ? -22.546 -1.380 28.574 1.00 93.94 84 GLN A CA 1
ATOM 628 C C . GLN A 1 84 ? -22.408 -2.104 27.233 1.00 93.94 84 GLN A C 1
ATOM 630 O O . GLN A 1 84 ? -21.409 -1.933 26.534 1.00 93.94 84 GLN A O 1
ATOM 635 N N . THR A 1 85 ? -23.423 -2.877 26.851 1.00 94.88 85 THR A N 1
ATOM 636 C CA . THR A 1 85 ? -23.439 -3.586 25.569 1.00 94.88 85 THR A CA 1
ATOM 637 C C . THR A 1 85 ? -23.490 -2.610 24.397 1.00 94.88 85 THR A C 1
ATOM 639 O O . THR A 1 85 ? -22.703 -2.746 23.462 1.00 94.88 85 THR A O 1
ATOM 642 N N . GLN A 1 86 ? -24.351 -1.591 24.466 1.00 95.62 86 GLN A N 1
ATOM 643 C CA . GLN A 1 86 ? -24.461 -0.553 23.438 1.00 95.62 86 GLN A CA 1
ATOM 644 C C . GLN A 1 86 ? -23.154 0.229 23.279 1.00 95.62 86 GLN A C 1
ATOM 646 O O . GLN A 1 86 ? -22.676 0.401 22.160 1.00 95.62 86 GLN A O 1
ATOM 651 N N . LEU A 1 87 ? -22.526 0.641 24.387 1.00 94.25 87 LEU A N 1
ATOM 652 C CA . LEU A 1 87 ? -21.233 1.331 24.350 1.00 94.25 87 LEU A CA 1
ATOM 653 C C . LEU A 1 87 ? -20.162 0.473 23.672 1.00 94.25 87 LEU A C 1
ATOM 655 O O . LEU A 1 87 ? -19.466 0.949 22.777 1.00 94.25 87 LEU A O 1
ATOM 659 N N . ARG A 1 88 ? -20.071 -0.810 24.035 1.00 95.38 88 ARG A N 1
ATOM 660 C CA . ARG A 1 88 ? -19.111 -1.734 23.425 1.00 95.38 88 ARG A CA 1
ATOM 661 C C . ARG A 1 88 ? -19.382 -1.959 21.937 1.00 95.38 88 ARG A C 1
ATOM 663 O O . ARG A 1 88 ? -18.432 -2.041 21.161 1.00 95.38 88 ARG A O 1
ATOM 670 N N . GLN A 1 89 ? -20.645 -2.059 21.528 1.00 96.00 89 GLN A N 1
ATOM 671 C CA . GLN A 1 89 ? -21.015 -2.208 20.117 1.00 96.00 89 GLN A CA 1
ATOM 672 C C . GLN A 1 89 ? -20.617 -0.978 19.298 1.00 96.00 89 GLN A C 1
ATOM 674 O O . GLN A 1 89 ? -20.006 -1.133 18.243 1.00 96.00 89 GLN A O 1
ATOM 679 N N . THR A 1 90 ? -20.872 0.228 19.807 1.00 96.31 90 THR A N 1
ATOM 680 C CA . THR A 1 90 ? -20.429 1.476 19.170 1.00 96.31 90 THR A CA 1
ATOM 681 C C . THR A 1 90 ? -18.912 1.503 18.991 1.00 96.31 90 THR A C 1
ATOM 683 O O . THR A 1 90 ? -18.430 1.774 17.892 1.00 96.31 90 THR A O 1
ATOM 686 N N . SER A 1 91 ? -18.154 1.136 20.028 1.00 97.06 91 SER A N 1
ATOM 687 C CA . SER A 1 91 ? -16.690 1.062 19.967 1.00 97.06 91 SER A CA 1
ATOM 688 C C . SER A 1 91 ? -16.189 0.044 18.939 1.00 97.06 91 SER A C 1
ATOM 690 O O . SER A 1 91 ? -15.279 0.340 18.169 1.00 97.06 91 SER A O 1
ATOM 692 N N . VAL A 1 92 ? -16.792 -1.149 18.884 1.00 97.62 92 VAL A N 1
ATOM 693 C CA . VAL A 1 92 ? -16.444 -2.179 17.889 1.00 97.62 92 VAL A CA 1
ATOM 694 C C . VAL A 1 92 ? -16.749 -1.703 16.468 1.00 97.62 92 VAL A C 1
ATOM 696 O O . VAL A 1 92 ? -15.945 -1.943 15.569 1.00 97.62 92 VAL A O 1
ATOM 699 N N . ASN A 1 93 ? -17.883 -1.034 16.263 1.00 97.62 93 ASN A N 1
ATOM 700 C CA . ASN A 1 93 ? -18.286 -0.540 14.951 1.00 97.62 93 ASN A CA 1
ATOM 701 C C . ASN A 1 93 ? -17.333 0.542 14.438 1.00 97.62 93 ASN A C 1
ATOM 703 O O . ASN A 1 93 ? -16.891 0.447 13.296 1.00 97.62 93 ASN A O 1
ATOM 707 N N . GLU A 1 94 ? -16.961 1.508 15.280 1.00 97.75 94 GLU A N 1
ATOM 708 C CA . GLU A 1 94 ? -15.973 2.533 14.924 1.00 97.75 94 GLU A CA 1
ATOM 709 C C . GLU A 1 94 ? -14.628 1.891 14.557 1.00 97.75 94 GLU A C 1
ATOM 711 O O . GLU A 1 94 ? -14.102 2.139 13.474 1.00 97.75 94 GLU A O 1
ATOM 716 N N . VAL A 1 95 ? -14.105 0.992 15.403 1.00 98.19 95 VAL A N 1
ATOM 717 C CA . VAL A 1 95 ? -12.838 0.296 15.126 1.00 98.19 95 VAL A CA 1
ATOM 718 C C . VAL A 1 95 ? -12.900 -0.461 13.796 1.00 98.19 95 VAL A C 1
ATOM 720 O O . VAL A 1 95 ? -11.976 -0.351 12.997 1.00 98.19 95 VAL A O 1
ATOM 723 N N . ASN A 1 96 ? -13.987 -1.187 13.514 1.00 97.94 96 ASN A N 1
ATOM 724 C CA . ASN A 1 96 ? -14.150 -1.933 12.261 1.00 97.94 96 ASN A CA 1
ATOM 725 C C . ASN A 1 96 ? -14.225 -1.024 11.022 1.00 97.94 96 ASN A C 1
ATOM 727 O O . ASN A 1 96 ? -13.675 -1.374 9.975 1.00 97.94 96 ASN A O 1
ATOM 731 N N . GLN A 1 97 ? -14.895 0.127 11.122 1.00 98.00 97 GLN A N 1
ATOM 732 C CA . GLN A 1 97 ? -14.976 1.102 10.031 1.00 98.00 97 GLN A CA 1
ATOM 733 C C . GLN A 1 97 ? -13.592 1.670 9.704 1.00 98.00 97 GLN A C 1
ATOM 735 O O . GLN A 1 97 ? -13.181 1.636 8.543 1.00 98.00 97 GLN A O 1
ATOM 740 N N . GLN A 1 98 ? -12.841 2.097 10.726 1.00 97.88 98 GLN A N 1
ATOM 741 C CA . GLN A 1 98 ? -11.476 2.606 10.557 1.00 97.88 98 GLN A CA 1
ATOM 742 C C . GLN A 1 98 ? -10.542 1.531 9.983 1.00 97.88 98 GLN A C 1
ATOM 744 O O . GLN A 1 98 ? -9.802 1.783 9.035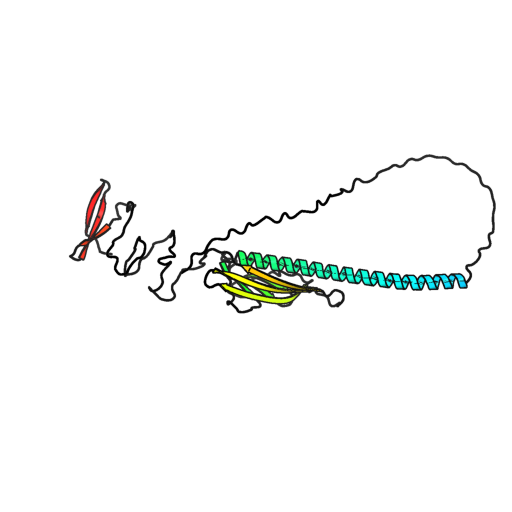 1.00 97.88 98 GLN A O 1
ATOM 749 N N . LEU A 1 99 ? -10.629 0.300 10.491 1.00 97.69 99 LEU A N 1
ATOM 750 C CA . LEU A 1 99 ? -9.847 -0.844 10.015 1.00 97.69 99 LEU A CA 1
ATOM 751 C C . LEU A 1 99 ? -10.093 -1.120 8.525 1.00 97.69 99 LEU A C 1
ATOM 753 O O . LEU A 1 99 ? -9.147 -1.300 7.761 1.00 97.69 99 LEU A O 1
ATOM 757 N N . THR A 1 100 ? -11.361 -1.111 8.106 1.00 97.50 100 THR A N 1
ATOM 758 C CA . THR A 1 100 ? -11.757 -1.347 6.710 1.00 97.50 100 THR A CA 1
ATOM 759 C C . THR A 1 100 ? -11.275 -0.221 5.798 1.00 97.50 100 THR A C 1
ATOM 761 O O . THR A 1 100 ? -10.779 -0.492 4.705 1.00 97.50 100 THR A O 1
ATOM 764 N N . PHE A 1 101 ? -11.363 1.034 6.247 1.00 98.06 101 PHE A N 1
ATOM 765 C CA . PHE A 1 101 ? -10.873 2.188 5.494 1.00 98.06 101 PHE A CA 1
ATOM 766 C C . PHE A 1 101 ? -9.351 2.147 5.292 1.00 98.06 101 PHE A C 1
ATOM 768 O O . PHE A 1 101 ? -8.874 2.289 4.161 1.00 98.06 101 PHE A O 1
ATOM 775 N N . VAL A 1 102 ? -8.582 1.886 6.356 1.00 98.12 102 VAL A N 1
ATOM 776 C CA . VAL A 1 102 ? -7.117 1.769 6.274 1.00 98.12 102 VAL A CA 1
ATOM 777 C C . VAL A 1 102 ? -6.726 0.589 5.384 1.00 98.12 102 VAL A C 1
ATOM 779 O O . VAL A 1 102 ? -5.903 0.747 4.482 1.00 98.12 102 VAL A O 1
ATOM 782 N N . ALA A 1 103 ? -7.351 -0.577 5.574 1.00 97.38 103 ALA A N 1
ATOM 783 C CA . ALA A 1 103 ? -7.072 -1.761 4.768 1.00 97.38 103 ALA A CA 1
ATOM 784 C C . ALA A 1 103 ? -7.395 -1.539 3.284 1.00 97.38 103 ALA A C 1
ATOM 786 O O . ALA A 1 103 ? -6.567 -1.855 2.432 1.00 97.38 103 ALA A O 1
ATOM 787 N N . GLY A 1 104 ? -8.548 -0.946 2.962 1.00 97.69 104 GLY A N 1
ATOM 788 C CA . GLY A 1 104 ? -8.922 -0.602 1.588 1.00 97.69 104 GLY A CA 1
ATOM 789 C C . GLY A 1 104 ? -7.964 0.410 0.954 1.00 97.69 104 GLY A C 1
ATOM 790 O O . GLY A 1 104 ? -7.587 0.263 -0.209 1.00 97.69 104 GLY A O 1
ATOM 791 N N . THR A 1 105 ? -7.497 1.389 1.731 1.00 97.75 105 THR A N 1
ATOM 792 C CA . THR A 1 105 ? -6.508 2.375 1.274 1.00 97.75 105 THR A CA 1
ATOM 793 C C . THR A 1 105 ? -5.165 1.717 0.967 1.00 97.75 105 THR A C 1
ATOM 795 O O . THR A 1 105 ? -4.635 1.916 -0.124 1.00 97.75 105 THR A O 1
ATOM 798 N N . ILE A 1 106 ? -4.642 0.873 1.864 1.00 97.69 106 ILE A N 1
ATOM 799 C CA . ILE A 1 106 ? -3.396 0.124 1.632 1.00 97.69 106 ILE A CA 1
ATOM 800 C C . ILE A 1 106 ? -3.541 -0.794 0.413 1.00 97.69 106 ILE A C 1
ATOM 802 O O . ILE A 1 106 ? -2.668 -0.804 -0.451 1.00 97.69 106 ILE A O 1
ATOM 806 N N . GLN A 1 107 ? -4.656 -1.524 0.300 1.00 96.81 107 GLN A N 1
ATOM 807 C CA . GLN A 1 107 ? -4.934 -2.392 -0.847 1.00 96.81 107 GLN A CA 1
ATOM 808 C C . GLN A 1 107 ? -4.897 -1.630 -2.168 1.00 96.81 107 GLN A C 1
ATOM 810 O O . GLN A 1 107 ? -4.267 -2.089 -3.121 1.00 96.81 107 GLN A O 1
ATOM 815 N N . ARG A 1 108 ? -5.553 -0.469 -2.223 1.00 96.62 108 ARG A N 1
ATOM 816 C CA . ARG A 1 108 ? -5.559 0.389 -3.406 1.00 96.62 108 ARG A CA 1
ATOM 817 C C . ARG A 1 108 ? -4.151 0.886 -3.733 1.00 96.62 108 ARG A C 1
ATOM 819 O O . ARG A 1 108 ? -3.697 0.688 -4.853 1.00 96.62 108 ARG A O 1
ATOM 826 N N . LEU A 1 109 ? -3.436 1.441 -2.753 1.00 96.75 109 LEU A N 1
ATOM 827 C CA . LEU A 1 109 ? -2.090 1.983 -2.954 1.00 96.75 109 LEU A CA 1
ATOM 828 C C . LEU A 1 109 ? -1.087 0.915 -3.417 1.00 96.75 109 LEU A C 1
ATOM 830 O O . LEU A 1 109 ? -0.307 1.171 -4.327 1.00 96.75 109 LEU A O 1
ATOM 834 N N . VAL A 1 110 ? -1.128 -0.297 -2.852 1.00 95.81 110 VAL A N 1
ATOM 835 C CA . VAL A 1 110 ? -0.261 -1.411 -3.283 1.00 95.81 110 VAL A CA 1
ATOM 836 C C . VAL A 1 110 ? -0.575 -1.853 -4.716 1.00 95.81 110 VAL A C 1
ATOM 838 O O . VAL A 1 110 ? 0.336 -2.227 -5.449 1.00 95.81 110 VAL A O 1
ATOM 841 N N . ARG A 1 111 ? -1.848 -1.824 -5.134 1.00 93.88 111 ARG A N 1
ATOM 842 C CA . ARG A 1 111 ? -2.241 -2.166 -6.513 1.00 93.88 111 ARG A CA 1
ATOM 843 C C . ARG A 1 111 ? -1.848 -1.086 -7.517 1.00 93.88 111 ARG A C 1
ATOM 845 O O . ARG A 1 111 ? -1.492 -1.418 -8.640 1.00 93.88 111 ARG A O 1
ATOM 852 N N . GLU A 1 112 ? -1.925 0.179 -7.117 1.00 93.00 112 GLU A N 1
ATOM 853 C CA . GLU A 1 112 ? -1.609 1.339 -7.958 1.00 93.00 112 GLU A CA 1
ATOM 854 C C . GLU A 1 112 ? -0.108 1.670 -7.996 1.00 93.00 112 GLU A C 1
ATOM 856 O O . GLU A 1 112 ? 0.317 2.507 -8.794 1.00 93.00 112 GLU A O 1
ATOM 861 N N . SER A 1 113 ? 0.712 1.035 -7.154 1.00 93.25 113 SER A N 1
ATOM 862 C CA . SER A 1 113 ? 2.143 1.323 -7.086 1.00 93.25 113 SER A CA 1
ATOM 863 C C . SER A 1 113 ? 2.918 0.807 -8.308 1.00 93.25 113 SER A C 1
ATOM 865 O O . SER A 1 113 ? 2.612 -0.223 -8.917 1.00 93.25 113 SER A O 1
ATOM 867 N N . ALA A 1 114 ? 3.983 1.527 -8.654 1.00 90.00 114 ALA A N 1
ATOM 868 C CA . ALA A 1 114 ? 5.015 1.138 -9.611 1.00 90.00 114 ALA A CA 1
ATOM 869 C C . ALA A 1 114 ? 6.051 0.175 -8.997 1.00 90.00 114 ALA A C 1
ATOM 871 O O . ALA A 1 114 ? 6.631 -0.641 -9.710 1.00 90.00 114 ALA A O 1
ATOM 872 N N . ALA A 1 115 ? 6.275 0.234 -7.682 1.00 90.50 115 ALA A N 1
ATOM 873 C CA . ALA A 1 115 ? 7.100 -0.727 -6.953 1.00 90.50 115 ALA A CA 1
ATOM 874 C C . ALA A 1 115 ? 6.803 -0.691 -5.446 1.00 90.50 115 ALA A C 1
ATOM 876 O O . ALA A 1 115 ? 6.254 0.280 -4.925 1.00 90.50 115 ALA A O 1
ATOM 877 N N . VAL A 1 116 ? 7.208 -1.747 -4.738 1.00 94.06 116 VAL A N 1
ATOM 878 C CA . VAL A 1 116 ? 7.222 -1.799 -3.268 1.00 94.06 116 VAL A CA 1
ATOM 879 C C . VAL A 1 116 ? 8.680 -1.887 -2.816 1.00 94.06 116 VAL A C 1
ATOM 881 O O . VAL A 1 116 ? 9.339 -2.902 -3.063 1.00 94.06 116 VAL A O 1
ATOM 884 N N . GLU A 1 117 ? 9.189 -0.842 -2.160 1.00 94.69 117 GLU A N 1
ATOM 885 C CA . GLU A 1 117 ? 10.617 -0.722 -1.804 1.00 94.69 117 GLU A CA 1
ATOM 886 C C . GLU A 1 117 ? 11.006 -1.472 -0.528 1.00 94.69 117 GLU A C 1
ATOM 888 O O . GLU A 1 117 ? 12.191 -1.649 -0.258 1.00 94.69 117 GLU A O 1
ATOM 893 N N . ASN A 1 118 ? 10.038 -1.952 0.257 1.00 95.38 118 ASN A N 1
ATOM 894 C CA . ASN A 1 118 ? 10.325 -2.763 1.439 1.00 95.38 118 ASN A CA 1
ATOM 895 C C . ASN A 1 118 ? 11.244 -3.949 1.103 1.00 95.38 118 ASN A C 1
ATOM 897 O O . ASN A 1 118 ? 11.065 -4.602 0.077 1.00 95.38 118 ASN A O 1
ATOM 901 N N . ALA A 1 119 ? 12.194 -4.275 1.980 1.00 94.44 119 ALA A N 1
ATOM 902 C CA . ALA A 1 119 ? 13.033 -5.457 1.803 1.00 94.44 119 ALA A CA 1
ATOM 903 C C . ALA A 1 119 ? 12.186 -6.743 1.855 1.00 94.44 119 ALA A C 1
ATOM 905 O O . ALA A 1 119 ? 11.324 -6.903 2.724 1.00 94.44 119 ALA A O 1
ATOM 906 N N . ALA A 1 120 ? 12.417 -7.663 0.916 1.00 94.25 120 ALA A N 1
ATOM 907 C CA . ALA A 1 120 ? 11.697 -8.932 0.875 1.00 94.25 120 ALA A CA 1
ATOM 908 C C . ALA A 1 120 ? 12.009 -9.779 2.121 1.00 94.25 120 ALA A C 1
ATOM 910 O O . ALA A 1 120 ? 13.150 -9.865 2.566 1.00 94.25 120 ALA A O 1
ATOM 911 N N . GLY A 1 121 ? 10.986 -10.402 2.707 1.00 95.44 121 GLY A N 1
ATOM 912 C CA . GLY A 1 121 ? 11.123 -11.264 3.881 1.00 95.44 121 GLY A CA 1
ATOM 913 C C . GLY A 1 121 ? 11.342 -10.532 5.212 1.00 95.44 121 GLY A C 1
ATOM 914 O O . GLY A 1 121 ? 11.293 -11.186 6.257 1.00 95.44 121 GLY A O 1
ATOM 915 N N . VAL A 1 122 ? 11.494 -9.205 5.207 1.00 97.12 122 VAL A N 1
ATOM 916 C CA . VAL A 1 122 ? 11.708 -8.390 6.411 1.00 97.12 122 VAL A CA 1
ATOM 917 C C . VAL A 1 122 ? 10.412 -7.681 6.798 1.00 97.12 122 VAL A C 1
ATOM 919 O O . VAL A 1 122 ? 9.749 -7.065 5.965 1.00 97.12 122 VAL A O 1
ATOM 922 N N . SER A 1 123 ? 10.037 -7.801 8.071 1.00 96.81 123 SER A N 1
ATOM 923 C CA . SER A 1 123 ? 8.915 -7.055 8.641 1.00 96.81 123 SER A CA 1
ATOM 924 C C . SER A 1 123 ? 9.338 -5.609 8.922 1.00 96.81 123 SER A C 1
ATOM 926 O O . SER A 1 123 ? 10.436 -5.368 9.418 1.00 96.81 123 SER A O 1
ATOM 928 N N . SER A 1 124 ? 8.472 -4.654 8.600 1.00 97.38 124 SER A N 1
ATOM 929 C CA . SER A 1 124 ? 8.667 -3.222 8.817 1.00 97.38 124 SER A CA 1
ATOM 930 C C . SER A 1 124 ? 7.398 -2.587 9.379 1.00 97.38 124 SER A C 1
ATOM 932 O O . SER A 1 124 ? 6.296 -3.079 9.156 1.00 97.38 124 SER A O 1
ATOM 934 N N . THR A 1 125 ? 7.538 -1.469 10.084 1.00 96.38 125 THR A N 1
ATOM 935 C CA . THR A 1 125 ? 6.421 -0.628 10.553 1.00 96.38 125 THR A CA 1
ATOM 936 C C . THR A 1 125 ? 6.053 0.465 9.547 1.00 96.38 125 THR A C 1
ATOM 938 O O . THR A 1 125 ? 5.240 1.340 9.831 1.00 96.38 125 THR A O 1
ATOM 941 N N . THR A 1 126 ? 6.675 0.455 8.370 1.00 97.69 126 THR A N 1
ATOM 942 C CA . THR A 1 126 ? 6.418 1.404 7.288 1.00 97.69 126 THR A CA 1
ATOM 943 C C . THR A 1 126 ? 6.303 0.645 5.979 1.00 97.69 126 THR A C 1
ATOM 945 O O . THR A 1 126 ? 7.201 -0.116 5.617 1.00 97.69 126 THR A O 1
ATOM 948 N N . LEU A 1 127 ? 5.227 0.885 5.243 1.00 98.00 127 LEU A N 1
ATOM 949 C CA . LEU A 1 127 ? 5.092 0.515 3.842 1.00 98.00 127 LEU A CA 1
ATOM 950 C C . LEU A 1 127 ? 5.637 1.654 2.980 1.00 98.00 127 LEU A C 1
ATOM 952 O O . LEU A 1 127 ? 5.189 2.792 3.110 1.00 98.00 127 LEU A O 1
ATOM 956 N N . VAL A 1 128 ? 6.584 1.333 2.101 1.00 97.81 128 VAL A N 1
ATOM 957 C CA . VAL A 1 128 ? 7.187 2.282 1.160 1.00 97.81 128 VAL A CA 1
ATOM 958 C C . VAL A 1 128 ? 6.815 1.869 -0.256 1.00 97.81 128 VAL A C 1
ATOM 960 O O . VAL A 1 128 ? 7.147 0.770 -0.712 1.00 97.81 128 VAL A O 1
ATOM 963 N N . LEU A 1 129 ? 6.111 2.757 -0.948 1.00 96.38 129 LEU A N 1
ATOM 964 C CA . LEU A 1 129 ? 5.603 2.543 -2.294 1.00 96.38 129 LEU A CA 1
ATOM 965 C C . LEU A 1 129 ? 6.210 3.563 -3.245 1.00 96.38 129 LEU A C 1
ATOM 967 O O . LEU A 1 129 ? 6.251 4.758 -2.945 1.00 96.38 129 LEU A O 1
ATOM 971 N N . ARG A 1 130 ? 6.608 3.087 -4.424 1.00 94.50 130 ARG A N 1
ATOM 972 C CA . ARG A 1 130 ? 6.884 3.956 -5.564 1.00 94.50 130 ARG A CA 1
ATOM 973 C C . ARG A 1 130 ? 5.631 4.104 -6.384 1.00 94.50 130 ARG A C 1
ATOM 975 O O . ARG A 1 130 ? 5.007 3.096 -6.709 1.00 94.50 130 ARG A O 1
ATOM 982 N N . MET A 1 131 ? 5.252 5.329 -6.705 1.00 93.62 131 MET A N 1
ATOM 983 C CA . MET A 1 131 ? 4.034 5.607 -7.464 1.00 93.62 131 MET A CA 1
ATOM 984 C C . MET A 1 131 ? 4.386 5.972 -8.911 1.00 93.62 131 MET A C 1
ATOM 986 O O . MET A 1 131 ? 5.425 6.583 -9.138 1.00 93.62 131 MET A O 1
ATOM 990 N N . PRO A 1 132 ? 3.536 5.647 -9.904 1.00 89.12 132 PRO A N 1
ATOM 991 C CA . PRO A 1 132 ? 3.790 6.034 -11.295 1.00 89.12 132 PRO A CA 1
ATOM 992 C C . PRO A 1 132 ? 3.850 7.554 -11.518 1.00 89.12 132 PRO A C 1
ATOM 994 O O . PRO A 1 132 ? 4.514 8.020 -12.438 1.00 89.12 132 PRO A O 1
ATOM 997 N N . SER A 1 133 ? 3.141 8.333 -10.693 1.00 91.12 133 SER A N 1
ATOM 998 C CA . SER A 1 133 ? 3.180 9.797 -10.737 1.00 91.12 133 SER A CA 1
ATOM 999 C C . SER A 1 133 ? 4.350 10.328 -9.919 1.00 91.12 133 SER A C 1
ATOM 1001 O O . SER A 1 133 ? 4.397 10.096 -8.712 1.00 91.12 133 SER A O 1
ATOM 1003 N N . SER A 1 134 ? 5.221 11.131 -10.534 1.00 89.94 134 SER A N 1
ATOM 1004 C CA . SER A 1 134 ? 6.366 11.760 -9.858 1.00 89.94 134 SER A CA 1
ATOM 1005 C C . SER A 1 134 ? 5.974 12.700 -8.714 1.00 89.94 134 SER A C 1
ATOM 1007 O O . SER A 1 134 ? 6.770 12.921 -7.812 1.00 89.94 134 SER A O 1
ATOM 1009 N N . THR A 1 135 ? 4.749 13.234 -8.709 1.00 92.62 135 THR A N 1
ATOM 1010 C CA . THR A 1 135 ? 4.236 14.085 -7.619 1.00 92.62 135 THR A CA 1
ATOM 1011 C C . THR A 1 135 ? 3.748 13.300 -6.405 1.00 92.62 135 THR A C 1
ATOM 1013 O O . THR A 1 135 ? 3.590 13.874 -5.334 1.00 92.62 135 THR A O 1
ATOM 1016 N N . LEU A 1 136 ? 3.472 12.004 -6.569 1.00 93.44 136 LEU A N 1
ATOM 1017 C CA . LEU A 1 136 ? 3.043 11.105 -5.494 1.00 93.44 136 LEU A CA 1
ATOM 1018 C C . LEU A 1 136 ? 4.165 10.140 -5.088 1.00 93.44 136 LEU A C 1
ATOM 1020 O O . LEU A 1 136 ? 4.028 9.412 -4.101 1.00 93.44 136 LEU A O 1
ATOM 1024 N N . ASP A 1 137 ? 5.258 10.133 -5.849 1.00 92.81 137 ASP A N 1
ATOM 1025 C CA . ASP A 1 137 ? 6.448 9.340 -5.599 1.00 92.81 137 ASP A CA 1
ATOM 1026 C C . ASP A 1 137 ? 7.379 10.076 -4.614 1.00 92.81 137 ASP A C 1
ATOM 1028 O O . ASP A 1 137 ? 7.754 11.218 -4.850 1.00 92.81 137 ASP A O 1
ATOM 1032 N N . ARG A 1 138 ? 7.772 9.505 -3.474 1.00 96.00 138 ARG A N 1
ATOM 1033 C CA . ARG A 1 138 ? 7.381 8.213 -2.889 1.00 96.00 138 ARG A CA 1
ATOM 1034 C C . ARG A 1 138 ? 6.151 8.370 -1.993 1.00 96.00 138 ARG A C 1
ATOM 1036 O O . ARG A 1 138 ? 5.882 9.452 -1.469 1.00 96.00 138 ARG A O 1
ATOM 1043 N N . THR A 1 139 ? 5.418 7.276 -1.790 1.00 97.44 139 THR A N 1
ATOM 1044 C CA . THR A 1 139 ? 4.281 7.205 -0.861 1.00 97.44 139 THR A CA 1
ATOM 1045 C C . THR A 1 139 ? 4.619 6.312 0.336 1.00 97.44 139 THR A C 1
ATOM 1047 O O . THR A 1 139 ? 5.037 5.165 0.170 1.00 97.44 139 THR A O 1
ATOM 1050 N N . PHE A 1 140 ? 4.395 6.824 1.544 1.00 98.31 140 PHE A N 1
ATOM 1051 C CA . PHE A 1 140 ? 4.610 6.138 2.813 1.00 98.31 140 PHE A CA 1
ATOM 1052 C C . PHE A 1 140 ? 3.277 5.875 3.516 1.00 98.31 140 PHE A C 1
ATOM 1054 O O . PHE A 1 140 ? 2.441 6.771 3.633 1.00 98.31 140 PHE A O 1
ATOM 1061 N N . VAL A 1 141 ? 3.107 4.659 4.037 1.00 98.25 141 VAL A N 1
ATOM 1062 C CA . VAL A 1 141 ? 2.068 4.347 5.029 1.00 98.25 141 VAL A CA 1
ATOM 1063 C C . VAL A 1 141 ? 2.749 3.832 6.286 1.00 98.25 141 VAL A C 1
ATOM 1065 O O . VAL A 1 141 ? 3.440 2.813 6.244 1.00 98.25 141 VAL A O 1
ATOM 1068 N N . TYR A 1 142 ? 2.578 4.532 7.400 1.00 98.19 142 TYR A N 1
ATOM 1069 C CA . TYR A 1 142 ? 3.262 4.217 8.653 1.00 98.19 142 TYR A CA 1
ATOM 1070 C C . TYR A 1 142 ? 2.383 4.530 9.859 1.00 98.19 142 TYR A C 1
ATOM 1072 O O . TYR A 1 142 ? 1.488 5.371 9.795 1.00 98.19 142 TYR A O 1
ATOM 1080 N N . ALA A 1 143 ? 2.647 3.855 10.973 1.00 96.44 143 ALA A N 1
ATOM 1081 C CA . ALA A 1 143 ? 2.053 4.204 12.256 1.00 96.44 143 ALA A CA 1
ATOM 1082 C C . ALA A 1 143 ? 2.993 5.133 13.029 1.00 96.44 143 ALA A C 1
ATOM 1084 O O . ALA A 1 143 ? 4.187 4.858 13.143 1.00 96.44 143 ALA A O 1
ATOM 1085 N N . SER A 1 144 ? 2.453 6.218 13.577 1.00 95.44 144 SER A N 1
ATOM 1086 C CA . SER A 1 144 ? 3.179 7.118 14.473 1.00 95.44 144 SER A CA 1
ATOM 1087 C C . SER A 1 144 ? 2.244 7.605 15.573 1.00 95.44 144 SER A C 1
ATOM 1089 O O . SER A 1 144 ? 1.101 7.976 15.308 1.00 95.44 144 SER A O 1
ATOM 1091 N N . GLY A 1 145 ? 2.702 7.573 16.825 1.00 91.69 145 GLY A N 1
ATOM 1092 C CA . GLY A 1 145 ? 1.852 7.893 17.971 1.00 91.69 145 GLY A CA 1
ATOM 1093 C C . GLY A 1 145 ? 0.597 7.013 18.007 1.00 91.69 145 GLY A C 1
ATOM 1094 O O . GLY A 1 145 ? 0.693 5.795 18.131 1.00 91.69 145 GLY A O 1
ATOM 1095 N N . THR A 1 146 ? -0.579 7.634 17.904 1.00 93.31 146 THR A N 1
ATOM 1096 C CA . THR A 1 146 ? -1.882 6.958 17.980 1.00 93.31 146 THR A CA 1
ATOM 1097 C C . THR A 1 146 ? -2.533 6.691 16.627 1.00 93.31 146 THR A C 1
ATOM 1099 O O . THR A 1 146 ? -3.575 6.042 16.607 1.00 93.31 146 THR A O 1
ATOM 1102 N N . ALA A 1 147 ? -1.959 7.146 15.511 1.00 96.88 147 ALA A N 1
ATOM 1103 C CA . ALA A 1 147 ? -2.618 7.113 14.208 1.00 96.88 147 ALA A CA 1
ATOM 1104 C C . ALA A 1 147 ? -1.782 6.416 13.125 1.00 96.88 147 ALA A C 1
ATOM 1106 O O . ALA A 1 147 ? -0.553 6.326 13.202 1.00 96.88 147 ALA A O 1
ATOM 1107 N N . VAL A 1 148 ? -2.474 5.921 12.097 1.00 97.88 148 VAL A N 1
ATOM 1108 C CA . VAL A 1 148 ? -1.844 5.529 10.829 1.00 97.88 148 VAL A CA 1
ATOM 1109 C C . VAL A 1 148 ? -1.847 6.743 9.915 1.00 97.88 148 VAL A C 1
ATOM 1111 O O . VAL A 1 148 ? -2.881 7.386 9.757 1.00 97.88 148 VAL A O 1
ATOM 1114 N N . TYR A 1 149 ? -0.715 7.038 9.293 1.00 98.38 149 TYR A N 1
ATOM 1115 C CA . TYR A 1 149 ? -0.542 8.164 8.388 1.00 98.38 149 TYR A CA 1
ATOM 1116 C C . TYR A 1 149 ? -0.289 7.696 6.962 1.00 98.38 149 TYR A C 1
ATOM 1118 O O . TYR A 1 149 ? 0.343 6.664 6.728 1.00 98.38 149 TYR A O 1
ATOM 1126 N N . LEU A 1 150 ? -0.775 8.499 6.021 1.00 98.25 150 LEU A N 1
ATOM 1127 C CA . LEU A 1 150 ? -0.437 8.462 4.610 1.00 98.25 150 LEU A CA 1
ATOM 1128 C C . LEU A 1 150 ? 0.325 9.740 4.264 1.00 98.25 150 LEU A C 1
ATOM 1130 O O . LEU A 1 150 ? -0.195 10.842 4.432 1.00 98.25 150 LEU A O 1
ATOM 1134 N N . GLU A 1 151 ? 1.531 9.589 3.741 1.00 97.94 151 GLU A N 1
ATOM 1135 C CA . GLU A 1 151 ? 2.343 10.688 3.223 1.00 97.94 151 GLU A CA 1
ATOM 1136 C C . GLU A 1 151 ? 2.687 10.387 1.764 1.00 97.94 151 GLU A C 1
ATOM 1138 O O . GLU A 1 151 ? 3.071 9.265 1.439 1.00 97.94 151 GLU A O 1
ATOM 1143 N N . GLN A 1 152 ? 2.516 11.356 0.867 1.00 96.69 152 GLN A N 1
ATOM 1144 C CA . GLN A 1 152 ? 2.718 11.168 -0.573 1.00 96.69 152 GLN A CA 1
ATOM 1145 C C . GLN A 1 152 ? 3.623 12.258 -1.140 1.00 96.69 152 GLN A C 1
ATOM 1147 O O . GLN A 1 152 ? 3.610 13.385 -0.646 1.00 96.69 152 GLN A O 1
ATOM 1152 N N . GLY A 1 153 ? 4.376 11.927 -2.192 1.00 94.62 153 GLY A N 1
ATOM 1153 C CA . GLY A 1 153 ? 5.268 12.882 -2.857 1.00 94.62 153 GLY A CA 1
ATOM 1154 C C . GLY A 1 153 ? 6.479 13.265 -2.009 1.00 94.62 153 GLY A C 1
ATOM 1155 O O . GLY A 1 153 ? 6.950 14.397 -2.073 1.00 94.62 153 GLY A O 1
ATOM 1156 N N . SER A 1 154 ? 6.947 12.343 -1.169 1.00 91.88 154 SER A N 1
ATOM 1157 C CA . SER A 1 154 ? 8.002 12.593 -0.192 1.00 91.88 154 SER A CA 1
ATOM 1158 C C . SER A 1 154 ? 9.208 11.692 -0.443 1.00 91.88 154 SER A C 1
ATOM 1160 O O . SER A 1 154 ? 9.065 10.566 -0.918 1.00 91.88 154 SER A O 1
ATOM 1162 N N . SER A 1 155 ? 10.417 12.161 -0.136 1.00 89.94 155 SER A N 1
ATOM 1163 C CA . SER A 1 155 ? 11.638 11.345 -0.224 1.00 89.94 155 SER A CA 1
ATOM 1164 C C . SER A 1 155 ? 11.929 10.581 1.072 1.00 89.94 155 SER A C 1
ATOM 1166 O O . SER A 1 155 ? 12.548 9.513 1.028 1.00 89.94 155 SER A O 1
ATOM 1168 N N . THR A 1 156 ? 11.448 11.091 2.209 1.00 93.25 156 THR A N 1
ATOM 1169 C CA . THR A 1 156 ? 11.627 10.540 3.558 1.00 93.25 156 THR A CA 1
ATOM 1170 C C . THR A 1 156 ? 10.432 10.890 4.437 1.00 93.25 156 THR A C 1
ATOM 1172 O O . THR A 1 156 ? 9.921 11.999 4.340 1.00 93.25 156 THR A O 1
ATOM 1175 N N . ILE A 1 157 ? 10.049 9.995 5.348 1.00 93.50 157 ILE A N 1
ATOM 1176 C CA . ILE A 1 157 ? 8.942 10.220 6.292 1.00 93.50 157 ILE A CA 1
ATOM 1177 C C . ILE A 1 157 ? 9.095 11.567 7.021 1.00 93.50 157 ILE A C 1
ATOM 1179 O O . ILE A 1 157 ? 10.150 11.851 7.592 1.00 93.50 157 ILE A O 1
ATOM 1183 N N . GLY A 1 158 ? 8.028 12.363 7.029 1.00 92.81 158 GLY A N 1
ATOM 1184 C CA . GLY A 1 158 ? 7.937 13.671 7.671 1.00 92.81 158 GLY A CA 1
ATOM 1185 C C . GLY A 1 158 ? 8.399 14.851 6.813 1.00 92.81 158 GLY A C 1
ATOM 1186 O O . GLY A 1 158 ? 8.384 15.977 7.309 1.00 92.81 158 GLY A O 1
ATOM 1187 N N . ALA A 1 159 ? 8.810 14.634 5.558 1.00 91.88 159 ALA A N 1
ATOM 1188 C CA . ALA A 1 159 ? 9.221 15.722 4.667 1.00 91.88 159 ALA A CA 1
ATOM 1189 C C . ALA A 1 159 ? 8.046 16.363 3.904 1.00 91.88 159 ALA A C 1
ATOM 1191 O O . ALA A 1 159 ? 8.164 17.507 3.466 1.00 91.88 159 ALA A O 1
ATOM 1192 N N . ALA A 1 160 ? 6.914 15.665 3.769 1.00 92.44 160 ALA A N 1
ATOM 1193 C CA . ALA A 1 160 ? 5.681 16.186 3.182 1.00 92.44 160 ALA A CA 1
ATOM 1194 C C . ALA A 1 160 ? 4.510 16.137 4.187 1.00 92.44 160 ALA A C 1
ATOM 1196 O O . ALA A 1 160 ? 4.594 15.462 5.216 1.00 92.44 160 ALA A O 1
ATOM 1197 N N . PRO A 1 161 ? 3.394 16.843 3.916 1.00 93.88 161 PRO A N 1
ATOM 1198 C CA . PRO A 1 161 ? 2.214 16.789 4.769 1.00 93.88 161 PRO A CA 1
ATOM 1199 C C . PRO A 1 161 ? 1.655 15.364 4.874 1.00 93.88 161 PRO A C 1
ATOM 1201 O O . PRO A 1 161 ? 1.240 14.767 3.879 1.00 93.88 161 PRO A O 1
ATOM 1204 N N . ALA A 1 162 ? 1.609 14.835 6.095 1.00 96.31 162 ALA A N 1
ATOM 1205 C CA . ALA A 1 162 ? 1.018 13.538 6.388 1.00 96.31 162 ALA A CA 1
ATOM 1206 C C . ALA A 1 162 ? -0.481 13.682 6.695 1.00 96.31 162 ALA A C 1
ATOM 1208 O O . ALA A 1 162 ? -0.885 14.494 7.529 1.00 96.31 162 ALA A O 1
ATOM 1209 N N . SER A 1 163 ? -1.311 12.868 6.045 1.00 96.94 163 SER A N 1
ATOM 1210 C CA . SER A 1 163 ? -2.754 12.796 6.285 1.00 96.94 163 SER A CA 1
ATOM 1211 C C . SER A 1 163 ? -3.082 11.581 7.158 1.00 96.94 163 SER A C 1
ATOM 1213 O O . SER A 1 163 ? -2.700 10.464 6.794 1.00 96.94 163 SER A O 1
ATOM 1215 N N . PRO A 1 164 ? -3.775 11.743 8.298 1.00 97.75 164 PRO A N 1
ATOM 1216 C CA . PRO A 1 164 ? -4.154 10.606 9.125 1.00 97.75 164 PRO A CA 1
ATOM 1217 C C . PRO A 1 164 ? -5.222 9.761 8.414 1.00 97.75 164 PRO A C 1
ATOM 1219 O O . PRO A 1 164 ? -6.223 10.279 7.924 1.00 97.75 164 PRO A O 1
ATOM 1222 N N . LEU A 1 165 ? -5.010 8.446 8.367 1.00 97.50 165 LEU A N 1
ATOM 1223 C CA . LEU A 1 165 ? -5.980 7.460 7.879 1.00 97.50 165 LEU A CA 1
ATOM 1224 C C . LEU A 1 165 ? -6.923 6.962 8.983 1.00 97.50 165 LEU A C 1
ATOM 1226 O O . LEU A 1 165 ? -7.877 6.246 8.700 1.00 97.50 165 LEU A O 1
ATOM 1230 N N . THR A 1 166 ? -6.647 7.310 10.235 1.00 97.69 166 THR A N 1
ATOM 1231 C CA . THR A 1 166 ? -7.470 6.992 11.405 1.00 97.69 166 THR A CA 1
ATOM 1232 C C . THR A 1 166 ? -7.887 8.276 12.112 1.00 97.69 166 THR A C 1
ATOM 1234 O O . THR A 1 166 ? -7.168 9.269 12.052 1.00 97.69 166 THR A O 1
ATOM 1237 N N . ASN A 1 167 ? -9.014 8.256 12.821 1.00 96.94 167 ASN A N 1
ATOM 1238 C CA . ASN A 1 167 ? -9.460 9.380 13.649 1.00 96.94 167 ASN A CA 1
ATOM 1239 C C . ASN A 1 167 ? -9.046 9.229 15.127 1.00 96.94 167 ASN A C 1
ATOM 1241 O O . ASN A 1 167 ? -8.552 8.184 15.546 1.00 96.94 167 ASN A O 1
ATOM 1245 N N . ASP A 1 168 ? -9.330 10.250 15.939 1.00 97.25 168 ASP A N 1
ATOM 1246 C CA . ASP A 1 168 ? -8.953 10.296 17.363 1.00 97.25 168 ASP A CA 1
ATOM 1247 C C . ASP A 1 168 ? -9.729 9.316 18.260 1.00 97.25 168 ASP A C 1
ATOM 1249 O O . ASP A 1 168 ? -9.388 9.127 19.432 1.00 97.25 168 ASP A O 1
ATOM 1253 N N . LYS A 1 169 ? -10.784 8.679 17.733 1.00 96.81 169 LYS A N 1
ATOM 1254 C CA . LYS A 1 169 ? -11.560 7.669 18.465 1.00 96.81 169 LYS A CA 1
ATOM 1255 C C . LYS A 1 169 ? -10.883 6.307 18.469 1.00 96.81 169 LYS A C 1
ATOM 1257 O O . LYS A 1 169 ? -11.332 5.421 19.196 1.00 96.81 169 LYS A O 1
ATOM 1262 N N . VAL A 1 170 ? -9.838 6.112 17.672 1.00 97.69 170 VAL A N 1
ATOM 1263 C CA . VAL A 1 170 ? -9.063 4.875 17.649 1.00 97.69 170 VAL A CA 1
ATOM 1264 C C . VAL A 1 170 ? -7.586 5.165 17.878 1.00 97.69 170 VAL A C 1
ATOM 1266 O O . VAL A 1 170 ? -7.076 6.223 17.530 1.00 97.69 170 VAL A O 1
ATOM 1269 N N . THR A 1 171 ? -6.893 4.210 18.481 1.00 97.31 171 THR A N 1
ATOM 1270 C CA . THR A 1 171 ? -5.445 4.220 18.645 1.00 97.31 171 THR A CA 1
ATOM 1271 C C . THR A 1 171 ? -4.837 3.002 17.963 1.00 97.31 171 THR A C 1
ATOM 1273 O O . THR A 1 171 ? -5.399 1.901 17.988 1.00 97.31 171 THR A O 1
ATOM 1276 N N . VAL A 1 172 ? -3.677 3.184 17.339 1.00 97.50 172 VAL A N 1
ATOM 1277 C CA . VAL A 1 172 ? -2.917 2.079 16.749 1.00 97.50 172 VAL A CA 1
ATOM 1278 C C . VAL A 1 172 ? -2.257 1.267 17.860 1.00 97.50 172 VAL A C 1
ATOM 1280 O O . VAL A 1 172 ? -1.385 1.753 18.571 1.00 97.50 172 VAL A O 1
ATOM 1283 N N . ALA A 1 173 ? -2.670 0.009 17.998 1.00 96.44 173 ALA A N 1
ATOM 1284 C CA . ALA A 1 173 ? -2.055 -0.958 18.904 1.00 96.44 173 ALA A CA 1
ATOM 1285 C C . ALA A 1 173 ? -0.895 -1.719 18.240 1.00 96.44 173 ALA A C 1
ATOM 1287 O O . ALA A 1 173 ? -0.025 -2.250 18.925 1.00 96.44 173 ALA A O 1
ATOM 1288 N N . GLY A 1 174 ? -0.879 -1.781 16.908 1.00 96.62 174 GLY A N 1
ATOM 1289 C CA . GLY A 1 174 ? 0.175 -2.432 16.144 1.00 96.62 174 GLY A CA 1
ATOM 1290 C C . GLY A 1 174 ? 0.006 -2.207 14.648 1.00 96.62 174 GLY A C 1
ATOM 1291 O O . GLY A 1 174 ? -1.111 -2.163 14.138 1.00 96.62 174 GLY A O 1
ATOM 1292 N N . PHE A 1 175 ? 1.125 -2.067 13.948 1.00 98.00 175 PHE A N 1
ATOM 1293 C CA . PHE A 1 175 ? 1.167 -1.979 12.496 1.00 98.00 175 PHE A CA 1
ATOM 1294 C C . PHE A 1 175 ? 2.451 -2.637 12.000 1.00 98.00 175 PHE A C 1
ATOM 1296 O O . PHE A 1 175 ? 3.547 -2.289 12.442 1.00 98.00 175 PHE A O 1
ATOM 1303 N N . SER A 1 176 ? 2.311 -3.610 11.111 1.00 98.00 176 SER A N 1
ATOM 1304 C CA . SER A 1 176 ? 3.426 -4.342 10.530 1.00 98.00 176 SER A CA 1
ATOM 1305 C C . SER A 1 176 ? 3.146 -4.657 9.072 1.00 98.00 176 SER A C 1
ATOM 1307 O O . SER A 1 176 ? 2.013 -4.920 8.680 1.00 98.00 176 SER A O 1
ATOM 1309 N N . VAL A 1 177 ? 4.190 -4.620 8.260 1.00 98.25 177 VAL A N 1
ATOM 1310 C CA . VAL A 1 177 ? 4.133 -4.846 6.825 1.00 98.25 177 VAL A CA 1
ATOM 1311 C C . VAL A 1 177 ? 5.322 -5.695 6.418 1.00 98.25 177 VAL A C 1
ATOM 1313 O O . VAL A 1 177 ?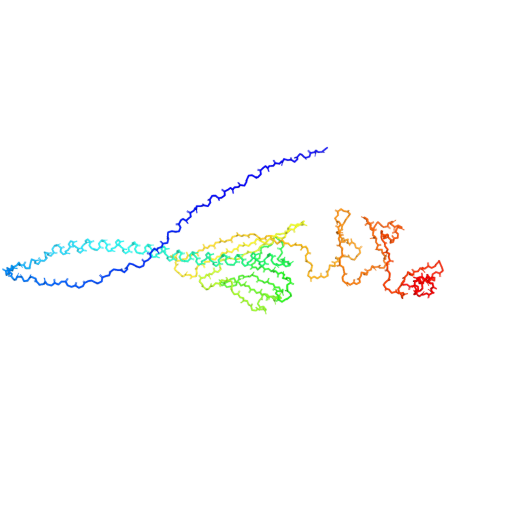 6.444 -5.477 6.871 1.00 98.25 177 VAL A O 1
ATOM 1316 N N . LYS A 1 178 ? 5.091 -6.669 5.545 1.00 97.94 178 LYS A N 1
ATOM 1317 C CA . LYS A 1 178 ? 6.113 -7.581 5.047 1.00 97.94 178 LYS A CA 1
ATOM 1318 C C . LYS A 1 178 ? 5.921 -7.806 3.555 1.00 97.94 178 LYS A C 1
ATOM 1320 O O . LYS A 1 178 ? 4.848 -8.212 3.110 1.00 97.94 178 LYS A O 1
ATOM 1325 N N . LYS A 1 179 ? 6.977 -7.563 2.779 1.00 96.06 179 LYS A N 1
ATOM 1326 C CA . LYS A 1 179 ? 6.997 -7.875 1.348 1.00 96.06 179 LYS A CA 1
ATOM 1327 C C . LYS A 1 179 ? 7.455 -9.313 1.143 1.00 96.06 179 LYS A C 1
ATOM 1329 O O . LYS A 1 179 ? 8.466 -9.731 1.702 1.00 96.06 179 LYS A O 1
ATOM 1334 N N . PHE A 1 180 ? 6.750 -10.048 0.302 1.00 95.06 180 PHE A N 1
ATOM 1335 C CA . PHE A 1 180 ? 7.175 -11.327 -0.244 1.00 95.06 180 PHE A CA 1
ATOM 1336 C C . PHE A 1 180 ? 7.412 -11.149 -1.737 1.00 95.06 180 PHE A C 1
ATOM 1338 O O . PHE A 1 180 ? 6.550 -10.641 -2.452 1.00 95.06 180 PHE A O 1
ATOM 1345 N N . GLU A 1 181 ? 8.585 -11.557 -2.205 1.00 90.12 181 GLU A N 1
ATOM 1346 C CA . GLU A 1 181 ? 8.900 -11.596 -3.629 1.00 90.12 181 GLU A CA 1
ATOM 1347 C C . GLU A 1 181 ? 8.968 -13.044 -4.082 1.00 90.12 181 GLU A C 1
ATOM 1349 O O . GLU A 1 181 ? 9.603 -13.879 -3.438 1.00 90.12 181 GLU A O 1
ATOM 1354 N N . ASN A 1 182 ? 8.307 -13.334 -5.199 1.00 82.06 182 ASN A N 1
ATOM 1355 C CA . ASN A 1 182 ? 8.539 -14.562 -5.932 1.00 82.06 182 ASN A CA 1
ATOM 1356 C C . ASN A 1 182 ? 9.566 -14.254 -7.038 1.00 82.06 182 ASN A C 1
ATOM 1358 O O . ASN A 1 182 ? 9.278 -13.390 -7.867 1.00 82.06 182 ASN A O 1
ATOM 1362 N N . PRO A 1 183 ? 10.714 -14.957 -7.104 1.00 66.38 183 PRO A N 1
ATOM 1363 C CA . PRO A 1 183 ? 11.756 -14.749 -8.120 1.00 66.38 183 PRO A CA 1
ATOM 1364 C C . PRO A 1 183 ? 11.277 -14.789 -9.580 1.00 66.38 183 PRO A C 1
ATOM 1366 O O . PRO A 1 183 ? 11.990 -14.349 -10.473 1.00 66.38 183 PRO A O 1
ATOM 1369 N N . THR A 1 184 ? 10.082 -15.329 -9.833 1.00 60.00 184 THR A N 1
ATOM 1370 C CA . THR A 1 184 ? 9.475 -15.447 -11.168 1.00 60.00 184 THR A CA 1
ATOM 1371 C C . THR A 1 184 ? 8.170 -14.660 -11.324 1.00 60.00 184 THR A C 1
ATOM 1373 O O . THR A 1 184 ? 7.461 -14.856 -12.310 1.00 60.00 184 THR A O 1
ATOM 1376 N N . GLY A 1 185 ? 7.804 -13.781 -10.381 1.00 67.06 185 GLY A N 1
ATOM 1377 C CA . GLY A 1 185 ? 6.490 -13.145 -10.449 1.00 67.06 185 GLY A CA 1
ATOM 1378 C C . GLY A 1 185 ? 6.205 -12.006 -9.475 1.00 67.06 185 GLY A C 1
ATOM 1379 O O . GLY A 1 185 ? 7.053 -11.181 -9.156 1.00 67.06 185 GLY A O 1
ATOM 1380 N N . LEU A 1 186 ? 4.931 -11.946 -9.083 1.00 80.00 186 LEU A N 1
ATOM 1381 C CA . LEU A 1 186 ? 4.291 -10.845 -8.365 1.00 80.00 186 LEU A CA 1
ATOM 1382 C C . LEU A 1 186 ? 4.900 -10.636 -6.971 1.00 80.00 186 LEU A C 1
ATOM 1384 O O . LEU A 1 186 ? 5.146 -11.598 -6.240 1.00 80.00 186 LEU A O 1
ATOM 1388 N N . SER A 1 187 ? 5.062 -9.377 -6.567 1.00 88.69 187 SER A N 1
ATOM 1389 C CA . SER A 1 187 ? 5.307 -9.035 -5.165 1.00 88.69 187 SER A CA 1
ATOM 1390 C C . SER A 1 187 ? 3.985 -9.061 -4.401 1.00 88.69 187 SER A C 1
ATOM 1392 O O . SER A 1 187 ? 2.995 -8.471 -4.839 1.00 88.69 187 SER A O 1
ATOM 1394 N N . VAL A 1 188 ? 3.964 -9.714 -3.243 1.00 94.62 188 VAL A N 1
ATOM 1395 C CA . VAL A 1 188 ? 2.822 -9.714 -2.324 1.00 94.62 188 VAL A CA 1
ATOM 1396 C C . VAL A 1 188 ? 3.203 -8.928 -1.082 1.00 94.62 188 VAL A C 1
ATOM 1398 O O . VAL A 1 188 ? 4.224 -9.198 -0.457 1.00 94.62 188 VAL A O 1
ATOM 1401 N N . VAL A 1 189 ? 2.380 -7.959 -0.708 1.00 96.88 189 VAL A N 1
ATOM 1402 C CA . VAL A 1 189 ? 2.527 -7.227 0.549 1.00 96.88 189 VAL A CA 1
ATOM 1403 C C . VAL A 1 189 ? 1.535 -7.802 1.541 1.00 96.88 189 VAL A C 1
ATOM 1405 O O . VAL A 1 189 ? 0.329 -7.667 1.347 1.00 96.88 189 VAL A O 1
ATOM 1408 N N . GLN A 1 190 ? 2.039 -8.452 2.584 1.00 97.69 190 GLN A N 1
ATOM 1409 C CA . GLN A 1 190 ? 1.255 -8.778 3.768 1.00 97.69 190 GLN A CA 1
ATOM 1410 C C . GLN A 1 190 ? 1.308 -7.590 4.721 1.00 97.69 190 GLN A C 1
ATOM 1412 O O . GLN A 1 190 ? 2.378 -7.022 4.938 1.00 97.69 190 GLN A O 1
ATOM 1417 N N . PHE A 1 191 ? 0.174 -7.224 5.299 1.00 97.31 191 PHE A N 1
ATOM 1418 C CA . PHE A 1 191 ? 0.121 -6.228 6.352 1.00 97.31 191 PHE A CA 1
ATOM 1419 C C . PHE A 1 191 ? -0.825 -6.656 7.465 1.00 97.31 191 PHE A C 1
ATOM 1421 O O . PHE A 1 191 ? -1.878 -7.250 7.228 1.00 97.31 191 PHE A O 1
ATOM 1428 N N . ASP A 1 192 ? -0.416 -6.321 8.678 1.00 97.94 192 ASP A N 1
ATOM 1429 C CA . ASP A 1 192 ? -1.096 -6.601 9.925 1.00 97.94 192 ASP A CA 1
ATOM 1430 C C . ASP A 1 192 ? -1.334 -5.268 10.630 1.00 97.94 192 ASP A C 1
ATOM 1432 O O . ASP A 1 192 ? -0.401 -4.501 10.882 1.00 97.94 192 ASP A O 1
ATOM 1436 N N . ILE A 1 193 ? -2.590 -4.979 10.945 1.00 97.50 193 ILE A N 1
ATOM 1437 C CA . ILE A 1 193 ? -2.992 -3.768 11.652 1.00 97.50 193 ILE A CA 1
ATOM 14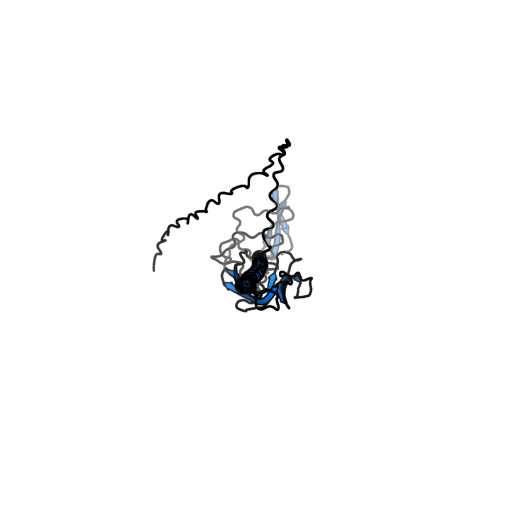38 C C . ILE A 1 193 ? -3.854 -4.137 12.853 1.00 97.50 193 ILE A C 1
ATOM 1440 O O . ILE A 1 193 ? -4.776 -4.946 12.763 1.00 97.50 193 ILE A O 1
ATOM 1444 N N . ALA A 1 194 ? -3.550 -3.529 13.992 1.00 97.81 194 ALA A N 1
ATOM 1445 C CA . ALA A 1 194 ? -4.301 -3.647 15.225 1.00 97.81 194 ALA A CA 1
ATOM 1446 C C . ALA A 1 194 ? -4.750 -2.252 15.661 1.00 97.81 194 ALA A C 1
ATOM 1448 O O . ALA A 1 194 ? -3.917 -1.379 15.912 1.00 97.81 194 ALA A O 1
ATOM 1449 N N . LEU A 1 195 ? -6.062 -2.050 15.765 1.00 97.94 195 LEU A N 1
ATOM 1450 C CA . LEU A 1 195 ? -6.670 -0.804 16.227 1.00 97.94 195 LEU A CA 1
ATOM 1451 C C . LEU A 1 195 ? -7.446 -1.054 17.519 1.00 97.94 195 LEU A C 1
ATOM 1453 O O . LEU A 1 195 ? -8.118 -2.079 17.661 1.00 97.94 195 LEU A O 1
ATOM 1457 N N . SER A 1 196 ? -7.376 -0.099 18.441 1.00 97.69 196 SER A N 1
ATOM 1458 C CA . SER A 1 196 ? -8.131 -0.092 19.693 1.00 97.69 196 SER A CA 1
ATOM 1459 C C . SER A 1 196 ? -9.007 1.149 19.783 1.00 97.69 196 SER A C 1
ATOM 1461 O O . SER A 1 196 ? -8.592 2.222 19.371 1.00 97.69 196 SER A O 1
ATOM 1463 N N . TYR A 1 197 ? -10.206 1.035 20.343 1.00 97.94 197 TYR A N 1
ATOM 1464 C CA . TYR A 1 197 ? -11.031 2.202 20.645 1.00 97.94 197 TYR A CA 1
ATOM 1465 C C . TYR A 1 197 ? -10.365 3.040 21.746 1.00 97.94 197 TYR A C 1
ATOM 1467 O O . TYR A 1 197 ? -9.977 2.505 22.788 1.00 97.94 197 TYR A O 1
ATOM 1475 N N . ASN A 1 198 ? -10.238 4.345 21.517 1.00 96.62 198 ASN A N 1
ATOM 1476 C CA . ASN A 1 198 ? -9.603 5.289 22.426 1.00 96.62 198 ASN A CA 1
ATOM 1477 C C . ASN A 1 198 ? -10.532 5.585 23.610 1.00 96.62 198 ASN A C 1
ATOM 1479 O O . ASN A 1 198 ? -11.364 6.492 23.576 1.00 96.62 198 ASN A O 1
ATOM 1483 N N . SER A 1 199 ? -10.442 4.766 24.655 1.00 95.06 199 SER A N 1
ATOM 1484 C CA . SER A 1 199 ? -11.227 4.935 25.872 1.00 95.06 199 SER A CA 1
ATOM 1485 C C . SER A 1 199 ? -10.441 4.490 27.097 1.00 95.06 199 SER A C 1
ATOM 1487 O O . SER A 1 199 ? -9.778 3.457 27.080 1.00 95.06 199 SER A O 1
ATOM 1489 N N . SER A 1 200 ? -10.568 5.251 28.185 1.00 92.38 200 SER A N 1
ATOM 1490 C CA . SER A 1 200 ? -10.034 4.896 29.504 1.00 92.38 200 SER A CA 1
ATOM 1491 C C . SER A 1 200 ? -10.897 3.871 30.249 1.00 92.38 200 SER A C 1
ATOM 1493 O O . SER A 1 200 ? -10.455 3.290 31.238 1.00 92.38 200 SER A O 1
ATOM 1495 N N . SER A 1 201 ? -12.131 3.634 29.792 1.00 92.50 201 SER A N 1
ATOM 1496 C CA . SER A 1 201 ? -13.042 2.672 30.405 1.00 92.50 201 SER A CA 1
ATOM 1497 C C . SER A 1 201 ? -12.854 1.289 29.790 1.00 92.50 201 SER A C 1
ATOM 1499 O O . SER A 1 201 ? -13.061 1.086 28.592 1.00 92.50 201 SER A O 1
ATOM 1501 N N . THR A 1 202 ? -12.555 0.301 30.633 1.00 89.50 202 THR A N 1
ATOM 1502 C CA . THR A 1 202 ? -12.429 -1.112 30.234 1.00 89.50 202 THR A CA 1
ATOM 1503 C C . THR A 1 202 ? -13.713 -1.675 29.620 1.00 89.50 202 THR A C 1
ATOM 1505 O O . THR A 1 202 ? -13.667 -2.632 28.853 1.00 89.50 202 THR A O 1
ATOM 1508 N N . LYS A 1 203 ? -14.870 -1.065 29.910 1.00 88.44 203 LYS A N 1
ATOM 1509 C CA . LYS A 1 203 ? -16.185 -1.502 29.415 1.00 88.44 203 LYS A CA 1
ATOM 1510 C C . LYS A 1 203 ? -16.439 -1.124 27.951 1.00 88.44 203 LYS A C 1
ATOM 1512 O O . LYS A 1 203 ? -17.222 -1.792 27.284 1.00 88.44 203 LYS A O 1
ATOM 1517 N N . SER A 1 204 ? -15.780 -0.076 27.459 1.00 88.06 204 SER A N 1
ATOM 1518 C CA . SER A 1 204 ? -15.850 0.399 26.067 1.00 88.06 204 SER A CA 1
ATOM 1519 C C . SER A 1 204 ? -14.570 0.119 25.280 1.00 88.06 204 SER A C 1
ATOM 1521 O O . SER A 1 204 ? -14.490 0.439 24.097 1.00 88.06 204 SER A O 1
ATOM 1523 N N . GLN A 1 205 ? -13.560 -0.487 25.906 1.00 91.25 205 GLN A N 1
ATOM 1524 C CA . GLN A 1 205 ? -12.343 -0.862 25.207 1.00 91.25 205 GLN A CA 1
ATOM 1525 C C . GLN A 1 205 ? -12.637 -2.017 24.243 1.00 91.25 205 GLN A C 1
ATOM 1527 O O . GLN A 1 205 ? -13.129 -3.083 24.620 1.00 91.25 205 GLN A O 1
ATOM 1532 N N . ALA A 1 206 ? -12.341 -1.793 22.970 1.00 94.38 206 ALA A N 1
ATOM 1533 C CA . ALA A 1 206 ? -12.464 -2.789 21.923 1.00 94.38 206 ALA A CA 1
ATOM 1534 C C . ALA A 1 206 ? -11.201 -2.749 21.075 1.00 94.38 206 ALA A C 1
ATOM 1536 O O . ALA A 1 206 ? -10.844 -1.687 20.580 1.00 94.38 206 ALA A O 1
ATOM 1537 N N . THR A 1 207 ? -10.554 -3.897 20.893 1.00 96.12 207 THR A N 1
ATOM 1538 C CA . THR A 1 207 ? -9.385 -4.040 20.022 1.00 96.12 207 THR A CA 1
ATOM 1539 C C . THR A 1 207 ? -9.713 -5.032 18.921 1.00 96.12 207 THR A C 1
ATOM 1541 O O . THR A 1 207 ? -10.292 -6.091 19.180 1.00 96.12 207 THR A O 1
ATOM 1544 N N . ARG A 1 208 ? -9.364 -4.689 17.683 1.00 97.06 208 ARG A N 1
ATOM 1545 C CA . ARG A 1 208 ? -9.499 -5.566 16.521 1.00 97.06 208 ARG A CA 1
ATOM 1546 C C . ARG A 1 208 ? -8.189 -5.606 15.766 1.00 97.06 208 ARG A C 1
ATOM 1548 O O . ARG A 1 208 ? -7.527 -4.585 15.596 1.00 97.06 208 ARG A O 1
ATOM 1555 N N . 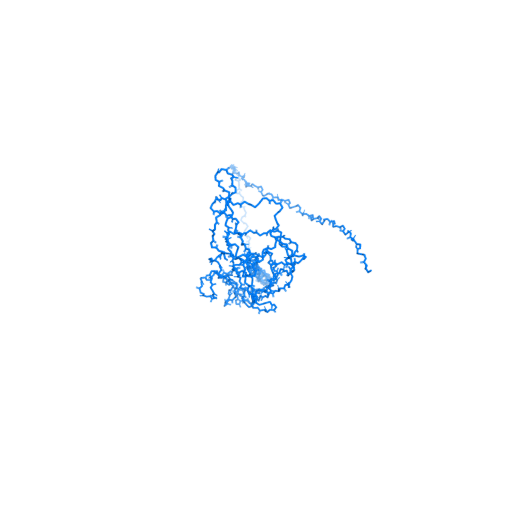THR A 1 209 ? -7.852 -6.800 15.313 1.00 96.44 209 THR A N 1
ATOM 1556 C CA . THR A 1 209 ? -6.722 -7.043 14.432 1.00 96.44 209 THR A CA 1
ATOM 1557 C C . THR A 1 209 ? -7.246 -7.447 13.065 1.00 96.44 209 THR A C 1
ATOM 1559 O O . THR A 1 209 ? -8.258 -8.140 12.947 1.00 96.44 209 THR A O 1
ATOM 1562 N N . TRP A 1 210 ? -6.562 -6.997 12.025 1.00 95.38 210 TRP A N 1
ATOM 1563 C CA . TRP A 1 210 ? -6.789 -7.424 10.659 1.00 95.38 210 TRP A CA 1
ATOM 1564 C C . TRP A 1 210 ? -5.449 -7.748 10.029 1.00 95.38 210 TRP A C 1
ATOM 1566 O O . TRP A 1 210 ? -4.488 -6.992 10.166 1.00 95.38 210 TRP A O 1
ATOM 1576 N N . SER A 1 211 ? -5.415 -8.884 9.351 1.00 96.75 211 SER A N 1
ATOM 1577 C CA . SER A 1 211 ? -4.283 -9.337 8.565 1.00 96.75 211 SER A CA 1
ATOM 1578 C C . SER A 1 211 ? -4.770 -9.549 7.149 1.00 96.75 211 SER A C 1
ATOM 1580 O O . SER A 1 211 ? -5.827 -10.152 6.933 1.00 96.75 211 SER A O 1
ATOM 1582 N N . GLY A 1 212 ? -4.008 -9.074 6.181 1.00 95.62 212 GLY A N 1
ATOM 1583 C CA . GLY A 1 212 ? -4.307 -9.356 4.794 1.00 95.62 212 GLY A CA 1
ATOM 1584 C C . GLY A 1 212 ? -3.100 -9.197 3.905 1.00 95.62 212 GLY A C 1
ATOM 1585 O O . GLY A 1 212 ? -2.059 -8.671 4.291 1.00 95.62 212 GLY A O 1
ATOM 1586 N N . ALA A 1 213 ? -3.254 -9.707 2.694 1.00 95.81 213 ALA A N 1
ATOM 1587 C CA . ALA A 1 213 ? -2.199 -9.750 1.707 1.00 95.81 213 ALA A CA 1
ATOM 1588 C C . ALA A 1 213 ? -2.715 -9.223 0.374 1.00 95.81 213 ALA A C 1
ATOM 1590 O O . ALA A 1 213 ? -3.848 -9.493 -0.029 1.00 95.81 213 ALA A O 1
ATOM 1591 N N . VAL A 1 214 ? -1.873 -8.458 -0.311 1.00 94.94 214 VAL A N 1
ATOM 1592 C CA . VAL A 1 214 ? -2.207 -7.826 -1.584 1.00 94.94 214 VAL A CA 1
ATOM 1593 C C . VAL A 1 214 ? -1.089 -8.115 -2.553 1.00 94.94 214 VAL A C 1
ATOM 1595 O O . VAL A 1 214 ? 0.046 -7.688 -2.353 1.00 94.94 214 VAL A O 1
ATOM 1598 N N . ALA A 1 215 ? -1.416 -8.857 -3.604 1.00 91.69 215 ALA A N 1
ATOM 1599 C CA . ALA A 1 215 ? -0.522 -9.006 -4.734 1.00 91.69 215 ALA A CA 1
ATOM 1600 C C . ALA A 1 215 ? -0.533 -7.711 -5.551 1.00 91.69 215 ALA A C 1
ATOM 1602 O O . ALA A 1 215 ? -1.599 -7.215 -5.930 1.00 91.69 215 ALA A O 1
ATOM 1603 N N . ARG A 1 216 ? 0.653 -7.187 -5.851 1.00 87.75 216 ARG A N 1
ATOM 1604 C CA . ARG A 1 216 ? 0.817 -6.172 -6.884 1.00 87.75 216 ARG A CA 1
ATOM 1605 C C . ARG A 1 216 ? 0.721 -6.874 -8.233 1.00 87.75 216 ARG A C 1
ATOM 1607 O O . ARG A 1 216 ? 1.596 -7.665 -8.572 1.00 87.75 216 ARG A O 1
ATOM 1614 N N . ILE A 1 217 ? -0.343 -6.601 -8.982 1.00 73.12 217 ILE A N 1
ATOM 1615 C CA . ILE A 1 217 ? -0.498 -7.070 -10.360 1.00 73.12 217 ILE A CA 1
ATOM 1616 C C . ILE A 1 217 ? -0.041 -5.937 -11.259 1.00 73.12 217 ILE A C 1
ATOM 1618 O O . ILE A 1 217 ? -0.753 -4.960 -11.456 1.00 73.12 217 ILE A O 1
ATOM 1622 N N . SER A 1 218 ? 1.159 -6.053 -11.794 1.00 58.88 218 SER A N 1
ATOM 1623 C CA . SER A 1 218 ? 1.689 -5.051 -12.704 1.00 58.88 218 SER A CA 1
ATOM 1624 C C . SER A 1 218 ? 2.559 -5.734 -13.737 1.00 58.88 218 SER A C 1
ATOM 1626 O O . SER A 1 218 ? 3.465 -6.494 -13.384 1.00 58.88 218 SER A O 1
ATOM 1628 N N . ALA A 1 219 ? 2.309 -5.417 -15.004 1.00 59.69 219 ALA A N 1
ATOM 1629 C CA . ALA A 1 219 ? 3.312 -5.572 -16.044 1.00 59.69 219 ALA A CA 1
ATOM 1630 C C . ALA A 1 219 ? 4.620 -4.897 -15.589 1.00 59.69 219 ALA A C 1
ATOM 1632 O O . ALA A 1 219 ? 4.582 -3.958 -14.792 1.00 59.69 219 ALA A O 1
ATOM 1633 N N . ALA A 1 220 ? 5.772 -5.381 -16.051 1.00 60.59 220 ALA A N 1
ATOM 1634 C CA . ALA A 1 220 ? 7.053 -4.763 -15.730 1.00 60.59 220 ALA A CA 1
ATOM 1635 C C . ALA A 1 220 ? 7.049 -3.293 -16.194 1.00 60.59 220 ALA A C 1
ATOM 1637 O O . ALA A 1 220 ? 7.118 -3.007 -17.387 1.00 60.59 220 ALA A O 1
ATOM 1638 N N . THR A 1 221 ? 6.906 -2.371 -15.244 1.00 63.00 221 THR A N 1
ATOM 1639 C CA . THR A 1 221 ? 6.990 -0.926 -15.455 1.00 63.00 221 THR A CA 1
ATOM 1640 C C . THR A 1 221 ? 8.333 -0.461 -14.925 1.00 63.00 221 THR A C 1
ATOM 1642 O O . THR A 1 221 ? 8.611 -0.639 -13.740 1.00 63.00 221 THR A O 1
ATOM 1645 N N . PHE A 1 222 ? 9.154 0.122 -15.788 1.00 69.69 222 PHE A N 1
ATOM 1646 C CA . PHE A 1 222 ? 10.434 0.704 -15.405 1.00 69.69 222 PHE A CA 1
ATOM 1647 C C . PHE A 1 222 ? 10.224 2.205 -15.175 1.00 69.69 222 PHE A C 1
ATOM 1649 O O . PHE A 1 222 ? 9.699 2.891 -16.050 1.00 69.69 222 PHE A O 1
ATOM 1656 N N . ASP A 1 223 ? 10.577 2.700 -13.989 1.00 61.62 223 ASP A N 1
ATOM 1657 C CA . ASP A 1 223 ? 10.515 4.124 -13.618 1.00 61.62 223 ASP A CA 1
ATOM 1658 C C . ASP A 1 223 ? 11.756 4.907 -14.086 1.00 61.62 223 ASP A C 1
ATOM 1660 O O . ASP A 1 223 ? 11.796 6.135 -14.028 1.00 61.62 223 ASP A O 1
ATOM 1664 N N . SER A 1 224 ? 12.776 4.187 -14.552 1.00 73.81 224 SER A N 1
ATOM 1665 C CA . SER A 1 224 ? 14.091 4.690 -14.932 1.00 73.81 224 SER A CA 1
ATOM 1666 C C . SER A 1 224 ? 14.722 3.822 -16.029 1.00 73.81 224 SER A C 1
ATOM 1668 O O . SER A 1 224 ? 14.140 2.829 -16.479 1.00 73.81 224 SER A O 1
ATOM 1670 N N . SER A 1 225 ? 15.910 4.216 -16.497 1.00 83.94 225 SER A N 1
ATOM 1671 C CA . SER A 1 225 ? 16.669 3.466 -17.501 1.00 83.94 225 SER A CA 1
ATOM 1672 C C . SER A 1 225 ? 16.944 2.028 -17.051 1.00 83.94 225 SER A C 1
ATOM 1674 O O . SER A 1 225 ? 17.387 1.789 -15.929 1.00 83.94 225 SER A O 1
ATOM 1676 N N . ILE A 1 226 ? 16.769 1.071 -17.963 1.00 84.50 226 ILE A N 1
ATOM 1677 C CA . ILE A 1 226 ? 17.169 -0.323 -17.745 1.00 84.50 226 ILE A CA 1
ATOM 1678 C C . ILE A 1 226 ? 18.682 -0.413 -17.959 1.00 84.50 226 ILE A C 1
ATOM 1680 O O . ILE A 1 226 ? 19.153 -0.373 -19.096 1.00 84.50 226 ILE A O 1
ATOM 1684 N N . LEU A 1 227 ? 19.445 -0.502 -16.869 1.00 82.44 227 LEU A N 1
ATOM 1685 C CA . LEU A 1 227 ? 20.905 -0.581 -16.900 1.00 82.44 227 LEU A CA 1
ATOM 1686 C C . LEU A 1 227 ? 21.378 -1.951 -16.387 1.00 82.44 227 LEU A C 1
ATOM 1688 O O . LEU A 1 227 ? 20.972 -2.359 -15.297 1.00 82.44 227 LEU A O 1
ATOM 1692 N N . PRO A 1 228 ? 22.236 -2.673 -17.129 1.00 83.12 228 PRO A N 1
ATOM 1693 C CA . PRO A 1 228 ? 22.844 -3.900 -16.630 1.00 83.12 228 PRO A CA 1
ATOM 1694 C C . PRO A 1 228 ? 23.897 -3.591 -15.555 1.00 83.12 228 PRO A C 1
ATOM 1696 O O . PRO A 1 228 ? 24.578 -2.569 -15.616 1.00 83.12 228 PRO A O 1
ATOM 1699 N N . ALA A 1 229 ? 24.077 -4.504 -14.594 1.00 78.06 229 ALA A N 1
ATOM 1700 C CA . ALA A 1 229 ? 25.095 -4.361 -13.545 1.00 78.06 229 ALA A CA 1
ATOM 1701 C C . ALA A 1 229 ? 26.537 -4.443 -14.088 1.00 78.06 229 ALA A C 1
ATOM 1703 O O . ALA A 1 229 ? 27.463 -3.885 -13.504 1.00 78.06 229 ALA A O 1
ATOM 1704 N N . THR A 1 230 ? 26.722 -5.132 -15.216 1.00 79.06 230 THR A N 1
ATOM 1705 C CA . THR A 1 230 ? 28.001 -5.328 -15.902 1.00 79.06 230 THR A CA 1
ATOM 1706 C C . THR A 1 230 ? 27.825 -5.085 -17.399 1.00 79.06 230 THR A C 1
ATOM 1708 O O . THR A 1 230 ? 26.888 -5.589 -18.019 1.00 79.06 230 THR A O 1
ATOM 1711 N N . GLY A 1 231 ? 28.725 -4.307 -18.004 1.00 82.56 231 GLY A N 1
ATOM 1712 C CA . GLY A 1 231 ? 28.638 -3.967 -19.427 1.00 82.56 231 GLY A CA 1
ATOM 1713 C C . GLY A 1 231 ? 28.751 -5.200 -20.330 1.00 82.56 231 GLY A C 1
ATOM 1714 O O . GLY A 1 231 ? 29.595 -6.060 -20.097 1.00 82.56 231 GLY A O 1
ATOM 1715 N N . GLY A 1 232 ? 27.893 -5.292 -21.352 1.00 76.44 232 GLY A N 1
ATOM 1716 C CA . GLY A 1 232 ? 28.021 -6.261 -22.452 1.00 76.44 232 GLY A CA 1
ATOM 1717 C C . GLY A 1 232 ? 27.825 -7.743 -22.106 1.00 76.44 232 GLY A C 1
ATOM 1718 O O . GLY A 1 232 ? 28.233 -8.592 -22.888 1.00 76.44 232 GLY A O 1
ATOM 1719 N N . THR A 1 233 ? 27.238 -8.073 -20.951 1.00 80.06 233 THR A N 1
ATOM 1720 C CA . THR A 1 233 ? 27.102 -9.474 -20.478 1.00 80.06 233 THR A CA 1
ATOM 1721 C C . THR A 1 233 ? 25.663 -9.931 -20.256 1.00 80.06 233 THR A C 1
ATOM 1723 O O . THR A 1 233 ? 25.438 -11.113 -20.010 1.00 80.06 233 THR A O 1
ATOM 1726 N N . LEU A 1 234 ? 24.695 -9.013 -20.318 1.00 80.81 234 LEU A N 1
ATOM 1727 C CA . LEU A 1 234 ? 23.286 -9.299 -20.068 1.00 80.81 234 LEU A CA 1
ATOM 1728 C C . LEU A 1 234 ? 22.457 -9.032 -21.321 1.00 80.81 234 LEU A C 1
ATOM 1730 O O . LEU A 1 234 ? 22.612 -7.993 -21.963 1.00 80.81 234 LEU A O 1
ATOM 1734 N N . ASP A 1 235 ? 21.549 -9.960 -21.607 1.00 84.25 235 ASP A N 1
ATOM 1735 C CA . ASP A 1 235 ? 20.595 -9.871 -22.706 1.00 84.25 235 ASP A CA 1
ATOM 1736 C C . ASP A 1 235 ? 19.240 -9.335 -22.227 1.00 84.25 235 ASP A C 1
ATOM 1738 O O . ASP A 1 235 ? 18.816 -9.552 -21.088 1.00 84.25 235 ASP A O 1
ATOM 1742 N N . VAL A 1 236 ? 18.518 -8.668 -23.130 1.00 85.25 236 VAL A N 1
ATOM 1743 C CA . VAL A 1 236 ? 17.103 -8.327 -22.936 1.00 85.25 236 VAL A CA 1
ATOM 1744 C C . VAL A 1 236 ? 16.252 -9.399 -23.620 1.00 85.25 236 VAL A C 1
ATOM 1746 O O . VAL A 1 236 ? 16.005 -9.351 -24.824 1.00 85.25 236 VAL A O 1
ATOM 1749 N N . GLY A 1 237 ? 15.804 -10.377 -22.830 1.00 83.50 237 GLY A N 1
ATOM 1750 C CA . GLY A 1 237 ? 15.126 -11.588 -23.306 1.00 83.50 237 GLY A CA 1
ATOM 1751 C C . GLY A 1 237 ? 16.069 -12.795 -23.376 1.00 83.50 237 GLY A C 1
ATOM 1752 O O . GLY A 1 237 ? 17.194 -12.748 -22.894 1.00 83.50 237 GLY A O 1
ATOM 1753 N N . GLY A 1 238 ? 15.599 -13.897 -23.955 1.00 80.69 238 GLY A N 1
ATOM 1754 C CA . GLY A 1 238 ? 16.387 -15.116 -24.148 1.00 80.69 238 GLY A CA 1
ATOM 1755 C C . GLY A 1 238 ? 15.833 -15.992 -25.271 1.00 80.69 238 GLY A C 1
ATOM 1756 O O . GLY A 1 238 ? 14.765 -15.716 -25.815 1.00 80.69 238 GLY A O 1
ATOM 1757 N N . ALA A 1 239 ? 16.538 -17.077 -25.602 1.00 76.00 239 ALA A N 1
ATOM 1758 C CA . ALA A 1 239 ? 16.215 -17.938 -26.750 1.00 76.00 239 ALA A CA 1
ATOM 1759 C C . ALA A 1 239 ? 14.793 -18.539 -26.725 1.00 76.00 239 ALA A C 1
ATOM 1761 O O . ALA A 1 239 ? 14.215 -18.799 -27.776 1.00 76.00 239 ALA A O 1
ATOM 1762 N N . SER A 1 240 ? 14.225 -18.755 -25.536 1.00 77.44 240 SER A N 1
ATOM 1763 C CA . SER A 1 240 ? 12.855 -19.251 -25.330 1.00 77.44 240 SER A CA 1
ATOM 1764 C C . SER A 1 240 ? 11.894 -18.199 -24.764 1.00 77.44 240 SER A C 1
ATOM 1766 O O . SER A 1 240 ? 10.714 -18.488 -24.582 1.00 77.44 240 SER A O 1
ATOM 1768 N N . LEU A 1 241 ? 12.393 -16.996 -24.464 1.00 77.06 241 LEU A N 1
ATOM 1769 C CA . LEU A 1 241 ? 11.661 -15.900 -23.828 1.00 77.06 241 LEU A CA 1
ATOM 1770 C C . LEU A 1 241 ? 12.003 -14.595 -24.547 1.00 77.06 241 LEU A C 1
ATOM 1772 O O . LEU A 1 241 ? 12.736 -13.744 -24.041 1.00 77.06 241 LEU A O 1
ATOM 1776 N N . ASN A 1 242 ? 11.511 -14.472 -25.773 1.00 80.69 242 ASN A N 1
ATOM 1777 C CA . ASN A 1 242 ? 11.733 -13.312 -26.618 1.00 80.69 242 ASN A CA 1
ATOM 1778 C C . ASN A 1 242 ? 10.645 -12.254 -26.411 1.00 80.69 242 ASN A C 1
ATOM 1780 O O . ASN A 1 242 ? 9.468 -12.557 -26.211 1.00 80.69 242 ASN A O 1
ATOM 1784 N N . TRP A 1 243 ? 11.040 -10.990 -26.525 1.00 82.38 243 TRP A N 1
ATOM 1785 C CA . TRP A 1 243 ? 10.086 -9.895 -26.630 1.00 82.38 243 TRP A CA 1
ATOM 1786 C C . TRP A 1 243 ? 9.422 -9.944 -28.004 1.00 82.38 243 TRP A C 1
ATOM 1788 O O . TRP A 1 243 ? 10.104 -10.043 -29.023 1.00 82.38 243 TRP A O 1
ATOM 1798 N N . ALA A 1 244 ? 8.089 -9.882 -28.034 1.00 80.75 244 ALA A N 1
ATOM 1799 C CA . ALA A 1 244 ? 7.347 -9.898 -29.291 1.00 80.75 244 ALA A CA 1
ATOM 1800 C C . ALA A 1 244 ? 7.608 -8.630 -30.116 1.00 80.75 244 ALA A C 1
ATOM 1802 O O . ALA A 1 244 ? 7.771 -8.711 -31.328 1.00 80.75 244 ALA A O 1
ATOM 1803 N N . ASN A 1 245 ? 7.661 -7.470 -29.452 1.00 80.69 245 ASN A N 1
ATOM 1804 C CA . ASN A 1 245 ? 7.845 -6.166 -30.081 1.00 80.69 245 ASN A CA 1
ATOM 1805 C C . ASN A 1 245 ? 8.686 -5.250 -29.184 1.00 80.69 245 ASN A C 1
ATOM 1807 O O . ASN A 1 245 ? 8.591 -5.327 -27.958 1.00 80.69 245 ASN A O 1
ATOM 1811 N N . ALA A 1 246 ? 9.439 -4.339 -29.801 1.00 85.12 246 ALA A N 1
ATOM 1812 C CA . ALA A 1 246 ? 10.100 -3.221 -29.134 1.00 85.12 246 ALA A CA 1
ATOM 1813 C C . ALA A 1 246 ? 9.677 -1.913 -29.816 1.00 85.12 246 ALA A C 1
ATOM 1815 O O . ALA A 1 246 ? 9.749 -1.805 -31.039 1.00 85.12 246 ALA A O 1
ATOM 1816 N N . TYR A 1 247 ? 9.230 -0.930 -29.032 1.00 85.62 247 TYR A N 1
ATOM 1817 C CA . TYR A 1 247 ? 8.840 0.390 -29.526 1.00 85.62 247 TYR A CA 1
ATOM 1818 C C . TYR A 1 247 ? 9.716 1.450 -28.858 1.00 85.62 247 TYR A C 1
ATOM 1820 O O . TYR A 1 247 ? 9.610 1.680 -27.655 1.00 85.62 247 TYR A O 1
ATOM 1828 N N . LEU A 1 248 ? 10.618 2.055 -29.633 1.00 86.69 248 LEU A N 1
ATOM 1829 C CA . LEU A 1 248 ? 11.593 3.040 -29.166 1.00 86.69 248 LEU A CA 1
ATOM 1830 C C . LEU A 1 248 ? 11.291 4.381 -29.842 1.00 86.69 248 LEU A C 1
ATOM 1832 O O . LEU A 1 248 ? 11.147 4.434 -31.059 1.00 86.69 248 LEU A O 1
ATOM 1836 N N . SER A 1 249 ? 11.183 5.459 -29.063 1.00 85.94 249 SER A N 1
ATOM 1837 C CA . SER A 1 249 ? 10.949 6.812 -29.593 1.00 85.94 249 SER A CA 1
ATOM 1838 C C . SER A 1 249 ? 12.236 7.537 -29.999 1.00 85.94 249 SER A C 1
ATOM 1840 O O . SER A 1 249 ? 12.185 8.483 -30.781 1.00 85.94 249 SER A O 1
ATOM 1842 N N . GLY A 1 250 ? 13.377 7.117 -29.448 1.00 84.56 250 GLY A N 1
ATOM 1843 C CA . GLY A 1 250 ? 14.695 7.680 -29.725 1.00 84.56 250 GLY A CA 1
ATOM 1844 C C . GLY A 1 250 ? 15.549 6.801 -30.637 1.00 84.56 250 GLY A C 1
ATOM 1845 O O . GLY A 1 250 ? 15.103 5.788 -31.173 1.00 84.56 250 GLY A O 1
ATOM 1846 N N . ASN A 1 251 ? 16.816 7.187 -30.776 1.00 77.44 251 ASN A N 1
ATOM 1847 C CA . ASN A 1 251 ? 17.788 6.419 -31.546 1.00 77.44 251 ASN A CA 1
ATOM 1848 C C . ASN A 1 251 ? 18.144 5.110 -30.826 1.00 77.44 251 ASN A C 1
ATOM 1850 O O . ASN A 1 251 ? 18.440 5.113 -29.630 1.00 77.44 251 ASN A O 1
ATOM 1854 N N . LEU A 1 252 ? 18.184 4.006 -31.574 1.00 83.31 252 LEU A N 1
ATOM 1855 C CA . LEU A 1 252 ? 18.807 2.765 -31.123 1.00 83.31 252 LEU A CA 1
ATOM 1856 C C . LEU A 1 252 ? 20.308 2.827 -31.427 1.00 83.31 252 LEU A C 1
ATOM 1858 O O . LEU A 1 252 ? 20.719 2.664 -32.576 1.00 83.31 252 LEU A O 1
ATOM 1862 N N . THR A 1 253 ? 21.124 3.056 -30.399 1.00 77.88 253 THR A N 1
ATOM 1863 C CA . THR A 1 253 ? 22.587 2.985 -30.514 1.00 77.88 253 THR A CA 1
ATOM 1864 C C . THR A 1 253 ? 23.052 1.558 -30.263 1.00 77.88 253 THR A C 1
ATOM 1866 O O . THR A 1 253 ? 22.713 0.950 -29.250 1.00 77.88 253 THR A O 1
ATOM 1869 N N . ILE A 1 254 ? 23.864 1.037 -31.173 1.00 78.38 254 ILE A N 1
ATOM 1870 C CA . ILE A 1 254 ? 24.494 -0.278 -31.057 1.00 78.38 254 ILE A CA 1
ATOM 1871 C C . ILE A 1 254 ? 25.959 -0.017 -30.719 1.00 78.38 254 ILE A C 1
ATOM 1873 O O . ILE A 1 254 ? 26.569 0.861 -31.326 1.00 78.38 254 ILE A O 1
ATOM 1877 N N . GLY A 1 255 ? 26.501 -0.726 -29.725 1.00 71.38 255 GLY A N 1
ATOM 1878 C CA . GLY A 1 255 ? 27.891 -0.549 -29.290 1.00 71.38 255 GLY A CA 1
ATOM 1879 C C . GLY A 1 255 ? 28.912 -0.816 -30.403 1.00 71.38 255 GLY A C 1
ATOM 1880 O O . GLY A 1 255 ? 28.554 -1.237 -31.500 1.00 71.38 255 GLY A O 1
ATOM 1881 N N . THR A 1 256 ? 30.197 -0.620 -30.107 1.00 64.50 256 THR A N 1
ATOM 1882 C CA . THR A 1 256 ? 31.317 -0.749 -31.064 1.00 64.50 256 THR A CA 1
ATOM 1883 C C . THR A 1 256 ? 31.397 -2.105 -31.763 1.00 64.50 256 THR A C 1
ATOM 1885 O O . THR A 1 256 ? 31.916 -2.190 -32.872 1.00 64.50 256 THR A O 1
ATOM 1888 N N . ASP A 1 257 ? 30.832 -3.150 -31.159 1.00 62.53 257 ASP A N 1
ATOM 1889 C CA . ASP A 1 257 ? 30.772 -4.482 -31.764 1.00 62.53 257 ASP A CA 1
ATOM 1890 C C . ASP A 1 257 ? 29.669 -4.605 -32.839 1.00 62.53 257 ASP A C 1
ATOM 1892 O O . ASP A 1 257 ? 29.655 -5.573 -33.599 1.00 62.53 257 ASP A O 1
ATOM 1896 N N . GLY A 1 258 ? 28.778 -3.607 -32.945 1.00 54.12 258 GLY A N 1
ATOM 1897 C CA . GLY A 1 258 ? 28.053 -3.230 -34.164 1.00 54.12 258 GLY A CA 1
ATOM 1898 C C . GLY A 1 258 ? 26.961 -4.181 -34.655 1.00 54.12 258 GLY A C 1
ATOM 1899 O O . GLY A 1 258 ? 26.545 -4.080 -35.809 1.00 54.12 258 GLY A O 1
ATOM 1900 N N . ARG A 1 259 ? 26.488 -5.130 -33.839 1.00 60.69 259 ARG A N 1
ATOM 1901 C CA . ARG A 1 259 ? 25.583 -6.185 -34.328 1.00 60.69 259 ARG A CA 1
ATOM 1902 C C . ARG A 1 259 ? 24.121 -5.900 -33.994 1.00 60.69 259 ARG A C 1
ATOM 1904 O O . ARG A 1 259 ? 23.709 -6.030 -32.848 1.00 60.69 259 ARG A O 1
ATOM 1911 N N . VAL A 1 260 ? 23.316 -5.623 -35.021 1.00 66.69 260 VAL A N 1
ATOM 1912 C CA . VAL A 1 260 ? 21.857 -5.831 -34.978 1.00 66.69 260 VAL A CA 1
ATOM 1913 C C . VAL A 1 260 ? 21.533 -7.074 -35.777 1.00 66.69 260 VAL A C 1
ATOM 1915 O O . VAL A 1 260 ? 21.635 -7.091 -37.003 1.00 66.69 260 VAL A O 1
ATOM 1918 N N . GLY A 1 261 ? 21.159 -8.131 -35.063 1.00 58.84 261 GLY A N 1
ATOM 1919 C CA . GLY A 1 261 ? 20.569 -9.317 -35.663 1.00 58.84 261 GLY A CA 1
ATOM 1920 C C . GLY A 1 261 ? 19.051 -9.188 -35.688 1.00 58.84 261 GLY A C 1
ATOM 1921 O O . GLY A 1 261 ? 18.441 -8.948 -34.653 1.00 58.84 261 GLY A O 1
ATOM 1922 N N . VAL A 1 262 ? 18.437 -9.397 -36.852 1.00 58.50 262 VAL A N 1
ATOM 1923 C CA . VAL A 1 262 ? 16.998 -9.676 -36.965 1.00 58.50 262 VAL A CA 1
ATOM 1924 C C . VAL A 1 262 ? 16.871 -11.186 -37.185 1.00 58.50 262 VAL A C 1
ATOM 1926 O O . VAL A 1 262 ? 17.163 -11.686 -38.272 1.00 58.50 262 VAL A O 1
ATOM 1929 N N . GLY A 1 263 ? 16.559 -11.943 -36.127 1.00 54.72 263 GLY A N 1
ATOM 1930 C CA . GLY A 1 263 ? 16.522 -13.412 -36.157 1.00 54.72 263 GLY A CA 1
ATOM 1931 C C . GLY A 1 263 ? 16.409 -14.056 -34.769 1.00 54.72 263 GLY A C 1
ATOM 1932 O O . GLY A 1 263 ? 16.308 -13.362 -33.766 1.00 54.72 263 GLY A O 1
ATOM 1933 N N . THR A 1 264 ? 16.426 -15.391 -34.704 1.00 51.38 264 THR A N 1
ATOM 1934 C CA . THR A 1 264 ? 16.141 -16.172 -33.481 1.00 51.38 264 THR A CA 1
ATOM 1935 C C . THR A 1 264 ? 17.279 -16.233 -32.455 1.00 51.38 264 THR A C 1
ATOM 1937 O O . THR A 1 264 ? 17.052 -16.699 -31.345 1.00 51.38 264 THR A O 1
ATOM 1940 N N . SER A 1 265 ? 18.488 -15.769 -32.789 1.00 51.94 265 SER A N 1
ATOM 1941 C CA . SER A 1 265 ? 19.580 -15.515 -31.836 1.00 51.94 265 SER A CA 1
ATOM 1942 C C . SER A 1 265 ? 20.732 -14.811 -32.564 1.00 51.94 265 SER A C 1
ATOM 1944 O O . SER A 1 265 ? 21.180 -15.324 -33.596 1.00 51.94 265 SER A O 1
ATOM 1946 N N . PRO A 1 266 ? 21.289 -13.697 -32.059 1.00 50.97 266 PRO A N 1
ATOM 1947 C CA . PRO A 1 266 ? 22.576 -13.203 -32.530 1.00 50.97 266 PRO A CA 1
ATOM 1948 C C . PRO A 1 266 ? 23.670 -14.142 -32.001 1.00 50.97 266 PRO A C 1
ATOM 1950 O O . PRO A 1 266 ? 24.289 -13.899 -30.976 1.00 50.97 266 PRO A O 1
ATOM 1953 N N . SER A 1 267 ? 23.880 -15.280 -32.665 1.00 51.94 267 SER A N 1
ATOM 1954 C CA . SER A 1 267 ? 25.038 -16.131 -32.379 1.00 51.94 267 SER A CA 1
ATOM 1955 C C . SER A 1 267 ? 26.318 -15.358 -32.702 1.00 51.94 267 SER A C 1
ATOM 1957 O O . SER A 1 267 ? 26.387 -14.669 -33.726 1.00 51.94 267 SER A O 1
ATOM 1959 N N . ALA A 1 268 ? 27.354 -15.518 -31.871 1.00 50.81 268 ALA A N 1
ATOM 1960 C CA . ALA A 1 268 ? 28.691 -14.947 -32.068 1.00 50.81 268 ALA A CA 1
ATOM 1961 C C . ALA A 1 268 ? 29.303 -15.261 -33.454 1.00 50.81 268 ALA A C 1
ATOM 1963 O O . ALA A 1 268 ? 30.233 -14.578 -33.885 1.00 50.81 268 ALA A O 1
ATOM 1964 N N . LEU A 1 269 ? 28.731 -16.238 -34.169 1.00 48.53 269 LEU A N 1
ATOM 1965 C CA . LEU A 1 269 ? 29.138 -16.722 -35.487 1.00 48.53 269 LEU A CA 1
ATOM 1966 C C . LEU A 1 269 ? 28.155 -16.382 -36.625 1.00 48.53 269 LEU A C 1
ATOM 1968 O O . LEU A 1 269 ? 28.315 -16.899 -37.730 1.00 48.53 269 LEU A O 1
ATOM 1972 N N . SER A 1 270 ? 27.140 -15.536 -36.407 1.00 48.62 270 SER A N 1
ATOM 1973 C CA . SER A 1 270 ? 26.249 -15.117 -37.498 1.00 48.62 270 SER A CA 1
ATOM 1974 C C . SER A 1 270 ? 26.999 -14.204 -38.472 1.00 48.62 270 SER A C 1
ATOM 1976 O O . SER A 1 270 ? 27.022 -12.986 -38.325 1.00 48.62 270 SER A O 1
ATOM 1978 N N . THR A 1 271 ? 27.553 -14.800 -39.525 1.00 50.81 271 THR A N 1
ATOM 1979 C CA . THR A 1 271 ? 28.010 -14.126 -40.753 1.00 50.81 271 THR A CA 1
ATOM 1980 C C . THR A 1 271 ? 26.852 -13.498 -41.542 1.00 50.81 271 THR A C 1
ATOM 1982 O O . THR A 1 271 ? 27.049 -12.880 -42.590 1.00 50.81 271 THR A O 1
ATOM 1985 N N . THR A 1 272 ? 25.619 -13.660 -41.058 1.00 45.06 272 THR A N 1
ATOM 1986 C CA . THR A 1 272 ? 24.404 -13.192 -41.706 1.00 45.06 272 THR A CA 1
ATOM 1987 C C . THR A 1 272 ? 24.056 -11.757 -41.319 1.00 45.06 272 THR A C 1
ATOM 1989 O O . THR A 1 272 ? 23.738 -11.454 -40.172 1.00 45.06 272 THR A O 1
ATOM 1992 N N . LYS A 1 273 ? 24.138 -10.924 -42.361 1.00 57.16 273 LYS A N 1
ATOM 1993 C CA . LYS A 1 273 ? 23.812 -9.501 -42.532 1.00 57.16 273 LYS A CA 1
ATOM 1994 C C . LYS A 1 273 ? 22.406 -9.125 -42.032 1.00 57.16 273 LYS A C 1
ATOM 1996 O O . LYS A 1 273 ? 21.600 -10.005 -41.742 1.00 57.16 273 LYS A O 1
ATOM 2001 N N . ILE A 1 274 ? 22.098 -7.821 -42.029 1.00 65.94 274 ILE A N 1
ATOM 2002 C CA . ILE A 1 274 ? 20.730 -7.290 -41.876 1.00 65.94 274 ILE A CA 1
ATOM 2003 C C . ILE A 1 274 ? 19.799 -8.062 -42.826 1.00 65.94 274 ILE A C 1
ATOM 2005 O O . ILE A 1 274 ? 19.947 -7.980 -44.045 1.00 65.94 274 ILE A O 1
ATOM 2009 N N . LYS A 1 275 ? 18.869 -8.842 -42.266 1.00 58.03 275 LYS A N 1
ATOM 2010 C CA . LYS A 1 275 ? 17.810 -9.532 -43.008 1.00 58.03 275 LYS A CA 1
ATOM 2011 C C . LYS A 1 275 ? 16.509 -8.788 -42.760 1.00 58.03 275 LYS A C 1
ATOM 2013 O O . LYS A 1 275 ? 16.006 -8.792 -41.642 1.00 58.03 275 LYS A O 1
ATOM 2018 N N . SER A 1 276 ? 15.981 -8.163 -43.801 1.00 61.44 276 SER A N 1
ATOM 2019 C CA . SER A 1 276 ? 14.614 -7.655 -43.813 1.00 61.44 276 SER A CA 1
ATOM 2020 C C . SER A 1 276 ? 13.778 -8.574 -44.695 1.00 61.44 276 SER A C 1
ATOM 2022 O O . SER A 1 276 ? 14.213 -8.938 -45.787 1.00 61.44 276 SER A O 1
ATOM 2024 N N . THR A 1 277 ? 12.606 -8.988 -44.217 1.00 53.06 277 THR A N 1
ATOM 2025 C CA . THR A 1 277 ? 11.605 -9.688 -45.039 1.00 53.06 277 THR A CA 1
ATOM 2026 C C . THR A 1 277 ? 10.803 -8.724 -45.919 1.00 53.06 277 THR A C 1
ATOM 2028 O O . THR A 1 277 ? 10.106 -9.184 -46.817 1.00 53.06 277 THR A O 1
ATOM 2031 N N . GLY A 1 278 ? 10.915 -7.411 -45.679 1.00 65.50 278 GLY A N 1
ATOM 2032 C CA . GLY A 1 278 ? 10.346 -6.339 -46.503 1.00 65.50 278 GLY A CA 1
ATOM 2033 C C . GLY A 1 278 ? 11.396 -5.312 -46.941 1.00 65.50 278 GLY A C 1
ATOM 2034 O O . GLY A 1 278 ? 12.601 -5.542 -46.810 1.00 65.50 278 GLY A O 1
ATOM 2035 N N . ASP A 1 279 ? 10.946 -4.159 -47.429 1.00 73.44 279 ASP A N 1
ATOM 2036 C CA . ASP A 1 279 ? 11.836 -3.119 -47.948 1.00 73.44 279 ASP A CA 1
ATOM 2037 C C . ASP A 1 279 ? 12.592 -2.375 -46.839 1.00 73.44 279 ASP A C 1
ATOM 2039 O O . ASP A 1 279 ? 12.052 -2.068 -45.775 1.00 73.44 279 ASP A O 1
ATOM 2043 N N . VAL A 1 280 ? 13.857 -2.041 -47.109 1.00 79.12 280 VAL A N 1
ATOM 2044 C CA . VAL A 1 280 ? 14.637 -1.102 -46.293 1.00 79.12 280 VAL A CA 1
ATOM 2045 C C . VAL A 1 280 ? 14.536 0.270 -46.949 1.00 79.12 280 VAL A C 1
ATOM 2047 O O . VAL A 1 280 ? 15.145 0.513 -47.990 1.00 79.12 280 VAL A O 1
ATOM 2050 N N . GLY A 1 281 ? 13.732 1.153 -46.358 1.00 79.62 281 GLY A N 1
ATOM 2051 C CA . GLY A 1 281 ? 13.491 2.500 -46.871 1.00 79.62 281 GLY A CA 1
ATOM 2052 C C . GLY A 1 281 ? 14.357 3.563 -46.197 1.00 79.62 281 GLY A C 1
ATOM 2053 O O . GLY A 1 281 ? 14.575 3.532 -44.987 1.00 79.62 281 GLY A O 1
ATOM 2054 N N . PHE A 1 282 ? 14.789 4.550 -46.979 1.00 82.62 282 PHE A N 1
ATOM 2055 C CA . PHE A 1 282 ? 15.363 5.802 -46.487 1.00 82.62 282 PHE A CA 1
ATOM 2056 C C . PHE A 1 282 ? 14.382 6.931 -46.820 1.00 82.62 282 PHE A C 1
ATOM 2058 O O . PHE A 1 282 ? 13.937 7.045 -47.958 1.00 82.62 282 PHE A O 1
ATOM 2065 N N . SER A 1 283 ? 14.016 7.756 -45.838 1.00 77.62 283 SER A N 1
ATOM 2066 C CA . SER A 1 283 ? 12.959 8.771 -45.993 1.00 77.62 283 SER A CA 1
ATOM 2067 C C . SER A 1 283 ? 13.381 10.005 -46.794 1.00 77.62 283 SER A C 1
ATOM 2069 O O . SER A 1 283 ? 12.532 10.800 -47.188 1.00 77.62 283 SER A O 1
ATOM 2071 N N . THR A 1 284 ? 14.682 10.184 -47.035 1.00 79.75 284 THR A N 1
ATOM 2072 C CA . THR A 1 284 ? 15.218 11.285 -47.840 1.00 79.75 284 THR A CA 1
ATOM 2073 C C . THR A 1 284 ? 16.345 10.780 -48.733 1.00 79.75 284 THR A C 1
ATOM 2075 O O . THR A 1 284 ? 17.098 9.885 -48.345 1.00 79.75 284 THR A O 1
ATOM 2078 N N . SER A 1 285 ? 16.510 11.393 -49.906 1.00 78.94 285 SER A N 1
ATOM 2079 C CA . SER A 1 285 ? 17.590 11.083 -50.857 1.00 78.94 285 SER A CA 1
ATOM 2080 C C . SER A 1 285 ? 18.995 11.394 -50.321 1.00 78.94 285 SER A C 1
ATOM 2082 O O . SER A 1 285 ? 19.994 11.019 -50.931 1.00 78.94 285 SER A O 1
ATOM 2084 N N . THR A 1 286 ? 19.088 12.104 -49.194 1.00 80.44 286 THR A N 1
ATOM 2085 C CA . THR A 1 286 ? 20.347 12.438 -48.513 1.00 80.44 286 THR A CA 1
ATOM 2086 C C . THR A 1 286 ? 20.869 11.259 -47.684 1.00 80.44 286 THR A C 1
ATOM 2088 O O . THR A 1 286 ? 22.077 11.140 -47.443 1.00 80.44 286 THR A O 1
ATOM 2091 N N . TYR A 1 287 ? 19.980 10.360 -47.259 1.00 85.31 287 TYR A N 1
ATOM 2092 C CA . TYR A 1 287 ? 20.336 9.129 -46.560 1.00 85.31 287 TYR A CA 1
ATOM 2093 C C . TYR A 1 287 ? 20.485 7.970 -47.546 1.00 85.31 287 TYR A C 1
ATOM 2095 O O . TYR A 1 287 ? 19.870 7.937 -48.608 1.00 85.31 287 TYR A O 1
ATOM 2103 N N . GLY A 1 288 ? 21.350 7.023 -47.204 1.00 87.69 288 GLY A N 1
ATOM 2104 C CA . GLY A 1 288 ? 21.636 5.884 -48.060 1.00 87.69 288 GLY A CA 1
ATOM 2105 C C . GLY A 1 288 ? 22.554 4.885 -47.382 1.00 87.69 288 GLY A C 1
ATOM 2106 O O . GLY A 1 288 ? 22.886 5.019 -46.203 1.00 87.69 288 GLY A O 1
ATOM 2107 N N . LEU A 1 289 ? 22.981 3.887 -48.144 1.00 90.44 289 LEU A N 1
ATOM 2108 C CA . LEU A 1 289 ? 23.864 2.838 -47.658 1.00 90.44 289 LEU A CA 1
ATOM 2109 C C . LEU A 1 289 ? 25.320 3.274 -47.818 1.00 90.44 289 LEU A C 1
ATOM 2111 O O . LEU A 1 289 ? 25.744 3.584 -48.928 1.00 90.44 289 LEU A O 1
ATOM 2115 N N . ILE A 1 290 ? 26.097 3.278 -46.737 1.00 88.12 290 ILE A N 1
ATOM 2116 C CA . ILE A 1 290 ? 27.549 3.451 -46.835 1.00 88.12 290 ILE A CA 1
ATOM 2117 C C . ILE A 1 290 ? 28.184 2.072 -47.027 1.00 88.12 290 ILE A C 1
ATOM 2119 O O . ILE A 1 290 ? 28.064 1.196 -46.174 1.00 88.12 290 ILE A O 1
ATOM 2123 N N . LEU A 1 291 ? 28.848 1.882 -48.163 1.00 90.12 291 LEU A N 1
ATOM 2124 C CA . LEU A 1 291 ? 29.593 0.681 -48.515 1.00 90.12 291 LEU A CA 1
ATOM 2125 C C . LEU A 1 291 ? 31.088 0.970 -48.435 1.00 90.12 291 LEU A C 1
ATOM 2127 O O . LEU A 1 291 ? 31.567 1.914 -49.058 1.00 90.12 291 LEU A O 1
ATOM 2131 N N . MET A 1 292 ? 31.831 0.147 -47.701 1.00 89.75 292 MET A N 1
ATOM 2132 C CA . MET A 1 292 ? 33.287 0.248 -47.623 1.00 89.75 292 MET A CA 1
ATOM 2133 C C . MET A 1 292 ? 33.932 -0.674 -48.660 1.00 89.75 292 MET A C 1
ATOM 2135 O O . MET A 1 292 ? 33.680 -1.879 -48.676 1.00 89.75 292 MET A O 1
ATOM 2139 N N . ALA A 1 293 ? 34.757 -0.107 -49.535 1.00 90.75 293 ALA A N 1
ATOM 2140 C CA . ALA A 1 293 ? 35.576 -0.864 -50.471 1.00 90.75 293 ALA A CA 1
ATOM 2141 C C . ALA A 1 293 ? 36.769 -1.524 -49.748 1.00 90.75 293 ALA A C 1
ATOM 2143 O O . ALA A 1 293 ? 37.179 -1.051 -48.687 1.00 90.75 293 ALA A O 1
ATOM 2144 N N . PRO A 1 294 ? 37.399 -2.560 -50.336 1.00 93.31 294 PRO A N 1
ATOM 2145 C CA . PRO A 1 294 ? 38.588 -3.201 -49.761 1.00 93.31 294 PRO A CA 1
ATOM 2146 C C . PRO A 1 294 ? 39.769 -2.251 -49.504 1.00 93.31 294 PRO A C 1
ATOM 2148 O O . PRO A 1 294 ? 40.635 -2.558 -48.695 1.00 93.31 294 PRO A O 1
ATOM 2151 N N . SER A 1 295 ? 39.800 -1.093 -50.170 1.00 92.94 295 SER A N 1
ATOM 2152 C CA . SER A 1 295 ? 40.785 -0.022 -49.971 1.00 92.94 295 SER A CA 1
ATOM 2153 C C . SER A 1 295 ? 40.496 0.885 -48.766 1.00 92.94 295 SER A C 1
ATOM 2155 O O . SER A 1 295 ? 41.100 1.950 -48.656 1.00 92.94 295 SER A O 1
ATOM 2157 N N . SER A 1 296 ? 39.529 0.530 -47.914 1.00 90.38 296 SER A N 1
ATOM 2158 C CA . SER A 1 296 ? 39.021 1.361 -46.809 1.00 90.38 296 SER A CA 1
ATOM 2159 C C . SER A 1 296 ? 38.364 2.679 -47.249 1.00 90.38 296 SER A C 1
ATOM 2161 O O . SER A 1 296 ? 38.159 3.579 -46.441 1.00 90.38 296 SER A O 1
ATOM 2163 N N . THR A 1 297 ? 38.014 2.818 -48.532 1.00 93.88 297 THR A N 1
ATOM 2164 C CA . THR A 1 297 ? 37.256 3.971 -49.041 1.00 93.88 297 THR A CA 1
ATOM 2165 C C . THR A 1 297 ? 35.763 3.699 -48.920 1.00 93.88 297 THR A C 1
ATOM 2167 O O . THR A 1 297 ? 35.291 2.662 -49.386 1.00 93.88 297 THR A O 1
ATOM 2170 N N . CYS A 1 298 ? 35.007 4.631 -48.343 1.00 94.19 298 CYS A N 1
ATOM 2171 C CA . CYS A 1 298 ? 33.561 4.503 -48.229 1.00 94.19 298 CYS A CA 1
ATOM 2172 C C . CYS A 1 298 ? 32.821 5.227 -49.355 1.00 94.19 298 CYS A C 1
ATOM 2174 O O . CYS A 1 298 ? 33.170 6.339 -49.750 1.00 94.19 298 CYS A O 1
ATOM 2176 N N . TYR A 1 299 ? 31.758 4.596 -49.840 1.00 94.94 299 TYR A N 1
ATOM 2177 C CA . TYR A 1 299 ? 30.862 5.125 -50.857 1.00 94.94 299 TYR A CA 1
ATOM 2178 C C . TYR A 1 299 ? 29.442 5.132 -50.315 1.00 94.94 299 TYR A C 1
ATOM 2180 O O . TYR A 1 299 ? 28.939 4.105 -49.866 1.00 94.94 299 TYR A O 1
ATOM 2188 N N . ARG A 1 300 ? 28.776 6.282 -50.374 1.00 93.94 300 ARG A N 1
ATOM 2189 C CA . ARG A 1 300 ? 27.344 6.370 -50.112 1.00 93.94 300 ARG A CA 1
ATOM 2190 C C . ARG A 1 300 ? 26.596 6.018 -51.388 1.00 93.94 300 ARG A C 1
ATOM 2192 O O . ARG A 1 300 ? 26.807 6.667 -52.409 1.00 93.94 300 ARG A O 1
ATOM 2199 N N . VAL A 1 301 ? 25.715 5.032 -51.304 1.00 94.31 301 VAL A N 1
ATOM 2200 C CA . VAL A 1 301 ? 24.741 4.679 -52.335 1.00 94.31 301 VAL A CA 1
ATOM 2201 C C . VAL A 1 301 ? 23.405 5.311 -51.955 1.00 94.31 301 VAL A C 1
ATOM 2203 O O . VAL A 1 301 ? 22.837 4.965 -50.918 1.00 94.31 301 VAL A O 1
ATOM 2206 N N . THR A 1 302 ? 22.908 6.235 -52.772 1.00 92.69 302 THR A N 1
ATOM 2207 C CA . THR A 1 302 ? 21.586 6.864 -52.614 1.00 92.69 302 THR A CA 1
ATOM 2208 C C . THR A 1 302 ? 20.731 6.649 -53.859 1.00 92.69 302 THR A C 1
ATOM 2210 O O . THR A 1 302 ? 21.224 6.202 -54.895 1.00 92.69 302 THR A O 1
ATOM 2213 N N . VAL A 1 303 ? 19.441 6.975 -53.762 1.00 92.06 303 VAL A N 1
ATOM 2214 C CA . VAL A 1 303 ? 18.546 7.108 -54.917 1.00 92.06 303 VAL A CA 1
ATOM 2215 C C . VAL A 1 303 ? 18.288 8.598 -55.128 1.00 92.06 303 VAL A C 1
ATOM 2217 O O . VAL A 1 303 ? 17.894 9.295 -54.191 1.00 92.06 303 VAL A O 1
ATOM 2220 N N . ASN A 1 304 ? 18.550 9.110 -56.330 1.00 89.88 304 ASN A N 1
ATOM 2221 C CA . ASN A 1 304 ? 18.252 10.504 -56.661 1.00 89.88 304 ASN A CA 1
ATOM 2222 C C . ASN A 1 304 ? 16.763 10.698 -57.015 1.00 89.88 304 ASN A C 1
ATOM 2224 O O . ASN A 1 304 ? 16.006 9.738 -57.134 1.00 89.88 304 ASN A O 1
ATOM 2228 N N . ASN A 1 305 ? 16.340 11.944 -57.245 1.00 87.81 305 ASN A N 1
ATOM 2229 C CA . ASN A 1 305 ? 14.941 12.262 -57.576 1.00 87.81 305 ASN A CA 1
ATOM 2230 C C . ASN A 1 305 ? 14.444 11.642 -58.897 1.00 87.81 305 ASN A C 1
ATOM 2232 O O . ASN A 1 305 ? 13.242 11.634 -59.142 1.00 87.81 305 ASN A O 1
ATOM 2236 N N . ALA A 1 306 ? 15.345 11.134 -59.744 1.00 91.94 306 ALA A N 1
ATOM 2237 C CA . ALA A 1 306 ? 14.998 10.420 -60.970 1.00 91.94 306 ALA A CA 1
ATOM 2238 C C . ALA A 1 306 ? 14.852 8.899 -60.757 1.00 91.94 306 ALA A C 1
ATOM 2240 O O . ALA A 1 306 ? 14.625 8.172 -61.719 1.00 91.94 306 ALA A O 1
ATOM 2241 N N . GLY A 1 307 ? 14.996 8.405 -59.521 1.00 88.44 307 GLY A N 1
ATOM 2242 C CA . GLY A 1 307 ? 14.953 6.973 -59.218 1.00 88.44 307 GLY A CA 1
ATOM 2243 C C . GLY A 1 307 ? 16.251 6.229 -59.550 1.00 88.44 307 GLY A C 1
ATOM 2244 O O . GLY A 1 307 ? 16.279 5.002 -59.509 1.00 88.44 307 GLY A O 1
ATOM 2245 N N . THR A 1 308 ? 17.335 6.942 -59.867 1.00 92.69 308 THR A N 1
ATOM 2246 C CA . THR A 1 308 ? 18.623 6.339 -60.231 1.00 92.69 308 THR A CA 1
ATOM 2247 C C . THR A 1 308 ? 19.500 6.155 -59.000 1.00 92.69 308 THR A C 1
ATOM 2249 O O . THR A 1 308 ? 19.605 7.055 -58.162 1.00 92.69 308 THR A O 1
ATOM 2252 N N . LEU A 1 309 ? 20.190 5.014 -58.924 1.00 94.12 309 LEU A N 1
ATOM 2253 C CA . LEU A 1 309 ? 21.242 4.795 -57.936 1.00 94.12 309 LEU A CA 1
ATOM 2254 C C . LEU A 1 309 ? 22.445 5.692 -58.235 1.00 94.12 309 LEU A C 1
ATOM 2256 O O . LEU A 1 309 ? 22.991 5.670 -59.337 1.00 94.12 309 LEU A O 1
ATOM 2260 N N . VAL A 1 310 ? 22.875 6.460 -57.241 1.00 94.50 310 VAL A N 1
ATOM 2261 C CA . VAL A 1 310 ? 24.051 7.328 -57.324 1.00 94.50 310 VAL A CA 1
ATOM 2262 C C . VAL A 1 310 ? 25.035 6.923 -56.240 1.00 94.50 310 VAL A C 1
ATOM 2264 O O . VAL A 1 310 ? 24.649 6.645 -55.106 1.00 94.50 310 VAL A O 1
ATOM 2267 N N . THR A 1 311 ? 26.318 6.897 -56.592 1.00 96.12 311 THR A N 1
ATOM 2268 C CA . THR A 1 311 ? 27.409 6.632 -55.655 1.00 96.12 311 THR A CA 1
ATOM 2269 C C . THR A 1 311 ? 28.286 7.863 -55.502 1.00 96.12 311 THR A C 1
ATOM 2271 O O . THR A 1 311 ? 28.723 8.429 -56.503 1.00 96.12 311 THR A O 1
ATOM 2274 N N . ALA A 1 312 ? 28.600 8.242 -54.268 1.00 95.38 312 ALA A N 1
ATOM 2275 C CA . ALA A 1 312 ? 29.552 9.310 -53.973 1.00 95.38 312 ALA A CA 1
ATOM 2276 C C . ALA A 1 312 ? 30.532 8.859 -52.888 1.00 95.38 312 ALA A C 1
ATOM 2278 O O . ALA A 1 312 ? 30.128 8.197 -51.930 1.00 95.38 312 ALA A O 1
ATOM 2279 N N . ALA A 1 313 ? 31.811 9.218 -53.022 1.00 95.12 313 ALA A N 1
ATOM 2280 C CA . ALA A 1 313 ? 32.784 8.995 -51.956 1.00 95.12 313 ALA A CA 1
ATOM 2281 C C . ALA A 1 313 ? 32.357 9.759 -50.688 1.00 95.12 313 ALA A C 1
ATOM 2283 O O . ALA A 1 313 ? 31.889 10.895 -50.764 1.00 95.12 313 ALA A O 1
ATOM 2284 N N . THR A 1 314 ? 32.492 9.127 -49.525 1.00 95.62 314 THR A N 1
ATOM 2285 C CA . THR A 1 314 ? 32.093 9.676 -48.222 1.00 95.62 314 THR A CA 1
ATOM 2286 C C . THR A 1 314 ? 33.086 9.249 -47.146 1.00 95.62 314 THR A C 1
ATOM 2288 O O . THR A 1 314 ? 33.826 8.279 -47.311 1.00 95.62 314 THR A O 1
ATOM 2291 N N . THR A 1 315 ? 33.076 9.941 -46.010 1.00 93.00 315 THR A N 1
ATOM 2292 C CA . THR A 1 315 ? 33.717 9.462 -44.783 1.00 93.00 315 THR A CA 1
ATOM 2293 C C . THR A 1 315 ? 33.042 8.184 -44.292 1.00 93.00 315 THR A C 1
ATOM 2295 O O . THR A 1 315 ? 31.813 8.067 -44.338 1.00 93.00 315 THR A O 1
ATOM 2298 N N . CYS A 1 316 ? 33.854 7.224 -43.851 1.00 84.06 316 CYS A N 1
ATOM 2299 C CA . CYS A 1 316 ? 33.364 6.026 -43.181 1.00 84.06 316 CYS A CA 1
ATOM 2300 C C . CYS A 1 316 ? 32.806 6.385 -41.791 1.00 84.06 316 CYS A C 1
ATOM 2302 O O . CYS A 1 316 ? 33.354 7.294 -41.161 1.00 84.06 316 CYS A O 1
ATOM 2304 N N . PRO A 1 317 ? 31.718 5.727 -41.352 1.00 77.75 317 PRO A N 1
ATOM 2305 C CA . PRO A 1 317 ? 31.193 5.855 -39.995 1.00 77.75 317 PRO A CA 1
ATOM 2306 C C . PRO A 1 317 ? 32.135 5.258 -38.945 1.00 77.75 317 PRO A C 1
ATOM 2308 O O . PRO A 1 317 ? 32.950 4.376 -39.307 1.00 77.75 317 PRO A O 1
#

pLDDT: mean 81.84, std 17.89, range [41.03, 98.38]

Foldseek 3Di:
DDDDDDDDDDDDDDDPDDPPPPDDDDDDDDDDDDDDDDDDDDDDDDDPPPPPPPPPDPVNVVVCVVVVVVVVVVVVVVVVVVVLVVLQVVQQVLQVVLVCQVVVVVQVQLQQFLDWPDDAPDKDQKTWTAHLDLQFPTWIWGDDWFFTWIFGNDPDPPPGDIDTSHDPQKGWPDKMWHWHDDPVDWIKIKIKTKIWGPDPDPSNIDIDMDIDMHTHDDDNDDSDDDDDPDPPDDDDADLVGDDPDDDDPDDDDDDPVDDDDPDSDPDPPPPDDDDDPDDDDDPDQVDADWDQDPVRWTWGWGQDPVRDTDIDTDDDD

Organism: NCBI:txid1974595

Sequence (317 aa):
MPSYKHSKSGFTPLEINHPKVDAALPAGPETLDESPEDSNRSRQACLRQGGSLTGFTLIELLIYGAIFSVAAVFLINILTAVTQTQLRQTSVNEVNQQLTFVAGTIQRLVRESAAVENAAGVSSTTLVLRMPSSTLDRTFVYASGTAVYLEQGSSTIGAAPASPLTNDKVTVAGFSVKKFENPTGLSVVQFDIALSYNSSSTKSQATRTWSGAVARISAATFDSSILPATGGTLDVGGASLNWANAYLSGNLTIGTDGRVGVGTSPSALSTTKIKSTGDVGFSTSTYGLILMAPSSTCYRVTVNNAGTLVTAATTCP

Secondary structure (DSSP, 8-state):
------------------------------------------------------PPPHHHHHHHHHHHHHHHHHHHHHHHHHHHHHHHHHHHHHHHHHHHHHHHHHHHHHHH-SEE-SPBT-EESEEEEE-SSTTT-SEEEEEETTEEEEE-S-SSTTSSPEEESS-TTEEEEEEEEEEEE-TTS-EEEEEEEEEEE--S-TTT--EEEEEEEEE-------SS----SSTT---SSBTTB--S----SS-----TT-----SS---TT-------SS----SSTT--EEEE-TTS-EEEEEE-TTS-EEEEEE---

Radius of gyration: 41.62 Å; chains: 1; bounding box: 120×58×118 Å